Protein AF-L7FJU5-F1 (afdb_monomer_lite)

pLDDT: mean 72.7, std 19.65, range [36.34, 97.0]

Radius of gyration: 32.91 Å; chains: 1; bounding box: 60×75×89 Å

Foldseek 3Di:
DDDDVVVVVVVVVVVVVVVCCVVPNDDDDPDDPDDDDDDDDDDDDDDDDDDDDDDPVVVVVVVVPPPPDPPPDDPDPDPPPDPVVVVVQQWDQDPVRDTDGDPDPDPPPPPPVVVVVVVD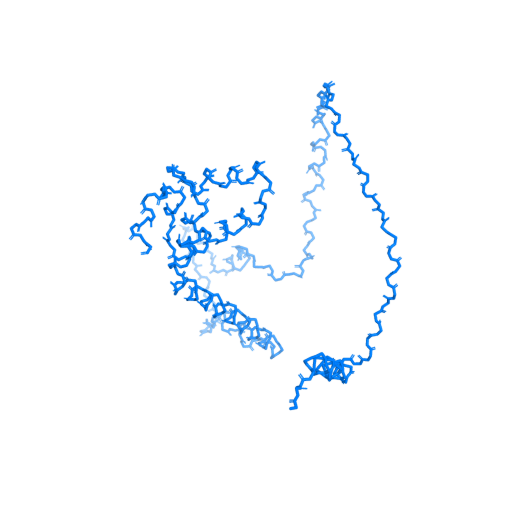DPVVVVVVVVVVVVVVVVVVVVVVVLVVLVVCLLVLLVLLLVQADAQDFLVRSLVVCVVVVVVVSNVSSVVSQVSVVSNPPPCRRVDGSVNSVVVD

InterPro domains:
  IPR039905 CD2 antigen cytoplasmic tail-binding protein 2/Lin1 [PTHR13138] (33-213)

Sequence (216 aa):
MSVNLSELQNEIDQNRKERLDKKFGKFDLPNDNFKHKELEKDDYDLEKGAEPTLDNDKIERERVQNEEEISSEADEEGLDPFNLENERDEGDFDVDGNYTKSQRKSDDERDDWVDKLDRMNPQDSKKILRAKQKELETIKKEEQRCDTISTNKRSFYTLIYNTLLPKETPKTALCRLKKEKKISDLNALMDACCNLVDIGDFTIYQKTKESLSSNL

Structure (mmCIF, N/CA/C/O backbone):
data_AF-L7FJU5-F1
#
_entry.id   AF-L7FJU5-F1
#
loop_
_atom_site.group_PDB
_atom_site.id
_atom_site.type_symbol
_atom_site.label_atom_id
_atom_site.label_alt_id
_atom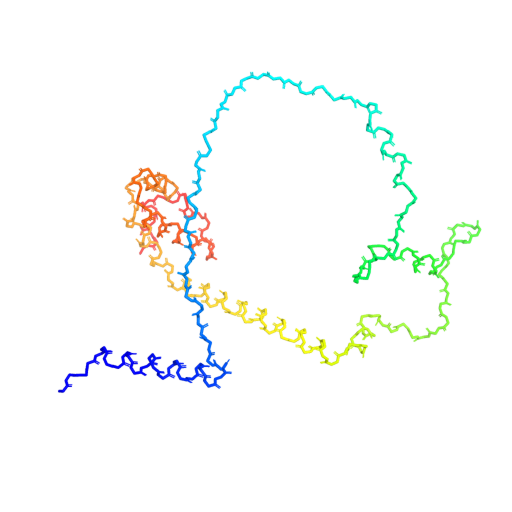_site.label_comp_id
_atom_site.label_asym_id
_atom_site.label_entity_id
_atom_site.label_seq_id
_atom_site.pdbx_PDB_ins_code
_atom_site.Cartn_x
_atom_site.Cartn_y
_atom_site.Cartn_z
_atom_site.occupancy
_atom_site.B_iso_or_equiv
_atom_site.auth_seq_id
_atom_site.auth_comp_id
_atom_site.auth_asym_id
_atom_site.auth_atom_id
_atom_site.pdbx_PDB_model_num
ATOM 1 N N . MET A 1 1 ? 23.751 -26.550 30.109 1.00 48.12 1 MET A N 1
ATOM 2 C CA . MET A 1 1 ? 24.732 -25.547 29.649 1.00 48.12 1 MET A CA 1
ATOM 3 C C . MET A 1 1 ? 23.942 -24.492 28.901 1.00 48.12 1 MET A C 1
ATOM 5 O O . MET A 1 1 ? 23.459 -24.782 27.816 1.00 48.12 1 MET A O 1
ATOM 9 N N . SER A 1 2 ? 23.670 -23.353 29.533 1.00 53.94 2 SER A N 1
ATOM 10 C CA . SER A 1 2 ? 22.867 -22.288 28.924 1.00 53.94 2 SER A CA 1
ATOM 11 C C . SER A 1 2 ? 23.778 -21.442 28.044 1.00 53.94 2 SER A C 1
ATOM 13 O O . SER A 1 2 ? 24.749 -20.885 28.545 1.00 53.94 2 SER A O 1
ATOM 15 N N . VAL A 1 3 ? 23.503 -21.391 26.741 1.00 59.28 3 VAL A N 1
ATOM 16 C CA . VAL A 1 3 ? 24.252 -20.543 25.806 1.00 59.28 3 VAL A CA 1
ATOM 17 C C . VAL A 1 3 ? 23.879 -19.091 26.094 1.00 59.28 3 VAL A C 1
ATOM 19 O O . VAL A 1 3 ? 22.699 -18.739 26.078 1.00 59.28 3 VAL A O 1
ATOM 22 N N . ASN A 1 4 ? 24.869 -18.256 26.401 1.00 76.69 4 ASN A N 1
ATOM 23 C CA . ASN A 1 4 ? 24.661 -16.837 26.643 1.00 76.69 4 ASN A CA 1
ATOM 24 C C . ASN A 1 4 ? 24.406 -16.139 25.296 1.00 76.69 4 ASN A C 1
ATOM 26 O O . ASN A 1 4 ? 25.332 -15.910 24.521 1.00 76.69 4 ASN A O 1
ATOM 30 N N . LEU A 1 5 ? 23.142 -15.813 24.998 1.00 71.31 5 LEU A N 1
ATOM 31 C CA . LEU A 1 5 ? 22.761 -15.154 23.739 1.00 71.31 5 LEU A CA 1
ATOM 32 C C . LEU A 1 5 ? 23.491 -13.818 23.517 1.00 71.31 5 LEU A C 1
ATOM 34 O O . LEU A 1 5 ? 23.683 -13.422 22.370 1.00 71.31 5 LEU A O 1
ATOM 38 N N . SER A 1 6 ? 23.912 -13.134 24.586 1.00 70.38 6 SER A N 1
ATOM 39 C CA . SER A 1 6 ? 24.641 -11.865 24.460 1.00 70.38 6 SER A CA 1
ATOM 40 C C . SER A 1 6 ? 26.066 -12.057 23.928 1.00 70.38 6 SER A C 1
ATOM 42 O O . SER A 1 6 ? 26.531 -11.264 23.114 1.00 70.38 6 SER A O 1
ATOM 44 N N . GLU A 1 7 ? 26.735 -13.145 24.313 1.00 75.00 7 GLU A N 1
ATOM 45 C CA . GLU A 1 7 ? 28.067 -13.500 23.809 1.00 75.00 7 GLU A CA 1
ATOM 46 C C . GLU A 1 7 ? 28.006 -13.924 22.341 1.00 75.00 7 GLU A C 1
ATOM 48 O O . GLU A 1 7 ? 28.827 -13.475 21.544 1.00 75.00 7 GLU A O 1
ATOM 53 N N . LEU A 1 8 ? 26.978 -14.692 21.965 1.00 77.12 8 LEU A N 1
ATOM 54 C CA . LEU A 1 8 ? 26.761 -15.104 20.578 1.00 77.12 8 LEU A CA 1
ATOM 55 C C . LEU A 1 8 ? 26.511 -13.897 19.659 1.00 77.12 8 LEU A C 1
ATOM 57 O O . LEU A 1 8 ? 27.040 -13.832 18.552 1.00 77.12 8 LEU A O 1
ATOM 61 N N . GLN A 1 9 ? 25.724 -12.922 20.123 1.00 72.25 9 GLN A N 1
ATOM 62 C CA . GLN A 1 9 ? 25.440 -11.712 19.353 1.00 72.25 9 GLN A CA 1
ATOM 63 C C . GLN A 1 9 ? 26.701 -10.860 19.163 1.00 72.25 9 GLN A C 1
ATOM 65 O O . GLN A 1 9 ? 26.992 -10.428 18.048 1.00 72.25 9 GLN A O 1
ATOM 70 N N . ASN A 1 10 ? 27.502 -10.703 20.220 1.00 79.00 10 ASN A N 1
ATOM 71 C CA . ASN A 1 10 ? 28.772 -9.983 20.150 1.00 79.00 10 ASN A CA 1
ATOM 72 C C . ASN A 1 10 ? 29.758 -10.642 19.171 1.00 79.00 10 ASN A C 1
ATOM 74 O O . ASN A 1 10 ? 30.445 -9.946 18.425 1.00 79.00 10 ASN A O 1
ATOM 78 N N . GLU A 1 11 ? 29.809 -11.974 19.134 1.00 80.56 11 GLU A N 1
ATOM 79 C CA . GLU A 1 11 ? 30.674 -12.726 18.220 1.00 80.56 11 GLU A CA 1
ATOM 80 C C . GLU A 1 11 ? 30.231 -12.596 16.750 1.00 80.56 11 GLU A C 1
ATOM 82 O O . GLU A 1 11 ? 31.065 -12.471 15.846 1.00 80.56 11 GLU A O 1
ATOM 87 N N . ILE A 1 12 ? 28.917 -12.557 16.499 1.00 80.38 12 ILE A N 1
ATOM 88 C CA . ILE A 1 12 ? 28.345 -12.306 15.167 1.00 80.38 12 ILE A CA 1
ATOM 89 C C . ILE A 1 12 ? 28.690 -10.891 14.690 1.00 80.38 12 ILE A C 1
ATOM 91 O O . ILE A 1 12 ? 29.107 -10.708 13.540 1.00 80.38 12 ILE A O 1
ATOM 95 N N . ASP A 1 13 ? 28.554 -9.895 15.565 1.00 80.00 13 ASP A N 1
ATOM 96 C CA . ASP A 1 13 ? 28.803 -8.494 15.227 1.00 80.00 13 ASP A CA 1
ATOM 97 C C . ASP A 1 13 ? 30.294 -8.219 14.980 1.00 80.00 13 ASP A C 1
ATOM 99 O O . ASP A 1 13 ? 30.647 -7.516 14.026 1.00 80.00 13 ASP A O 1
ATOM 103 N N . GLN A 1 14 ? 31.184 -8.851 15.752 1.00 75.94 14 GLN A N 1
ATOM 104 C CA . GLN A 1 14 ? 32.630 -8.801 15.518 1.00 75.94 14 GLN A CA 1
ATOM 105 C C . GLN A 1 14 ? 33.017 -9.450 14.183 1.00 75.94 14 GLN A C 1
ATOM 107 O O . GLN A 1 14 ? 33.705 -8.824 13.375 1.00 75.94 14 GLN A O 1
ATOM 112 N N . ASN A 1 15 ? 32.500 -10.647 13.886 1.00 79.31 15 ASN A N 1
ATOM 113 C CA . ASN A 1 15 ? 32.743 -11.311 12.601 1.00 79.31 15 ASN A CA 1
ATOM 114 C C . ASN A 1 15 ? 32.230 -10.489 11.414 1.00 79.31 15 ASN A C 1
ATOM 116 O O . ASN A 1 15 ? 32.870 -10.419 10.361 1.00 79.31 15 ASN A O 1
ATOM 120 N N . ARG A 1 16 ? 31.066 -9.847 11.557 1.00 78.56 16 ARG A N 1
ATOM 121 C CA . ARG A 1 16 ? 30.510 -8.972 10.521 1.00 78.56 16 ARG A CA 1
ATOM 122 C C . ARG A 1 16 ? 31.410 -7.761 10.282 1.00 78.56 16 ARG A C 1
ATOM 124 O O . ARG A 1 16 ? 31.666 -7.436 9.122 1.00 78.56 16 ARG A O 1
ATOM 131 N N . LYS A 1 17 ? 31.909 -7.132 11.349 1.00 75.75 17 LYS A N 1
ATOM 132 C CA . LYS A 1 17 ? 32.824 -5.988 11.275 1.00 75.75 17 LYS A CA 1
ATOM 133 C C . LYS A 1 17 ? 34.141 -6.357 10.589 1.00 75.75 17 LYS A C 1
ATOM 135 O O . LYS A 1 17 ? 34.518 -5.700 9.627 1.00 75.75 17 LYS A O 1
ATOM 140 N N . GLU A 1 18 ? 34.769 -7.470 10.965 1.00 76.94 18 GLU A N 1
ATOM 141 C CA . GLU A 1 18 ? 36.008 -7.931 10.320 1.00 76.94 18 GLU A CA 1
ATOM 142 C C . GLU A 1 18 ? 35.836 -8.234 8.825 1.00 76.94 18 GLU A C 1
ATOM 144 O O . GLU A 1 18 ? 36.729 -7.967 8.016 1.00 76.94 18 GLU A O 1
ATOM 149 N N . ARG A 1 19 ? 34.685 -8.796 8.429 1.00 75.75 19 ARG A N 1
ATOM 150 C CA . ARG A 1 19 ? 34.375 -9.054 7.013 1.00 75.75 19 ARG A CA 1
ATOM 151 C C . ARG A 1 19 ? 34.195 -7.762 6.223 1.00 75.75 19 ARG A C 1
ATOM 153 O O . ARG A 1 19 ? 34.571 -7.727 5.052 1.00 75.75 19 ARG A O 1
ATOM 160 N N . LEU A 1 20 ? 33.623 -6.729 6.839 1.00 72.38 20 LEU A N 1
ATOM 161 C CA . LEU A 1 20 ? 33.468 -5.412 6.225 1.00 72.38 20 LEU A CA 1
ATOM 162 C C . LEU A 1 20 ? 34.821 -4.700 6.105 1.00 72.38 20 LEU A C 1
ATOM 164 O O . LEU A 1 20 ? 35.158 -4.260 5.007 1.00 72.38 20 LEU A O 1
ATOM 168 N N . ASP A 1 21 ? 35.638 -4.709 7.159 1.00 78.06 21 ASP A N 1
ATOM 169 C CA . ASP A 1 21 ? 36.972 -4.094 7.170 1.00 78.06 21 ASP A CA 1
ATOM 170 C C . ASP A 1 21 ? 37.914 -4.738 6.135 1.00 78.06 21 ASP A C 1
ATOM 172 O O . ASP A 1 21 ? 38.680 -4.046 5.463 1.00 78.06 21 ASP A O 1
ATOM 176 N N . LYS A 1 22 ? 37.824 -6.063 5.930 1.00 76.38 22 LYS A N 1
ATOM 177 C CA . LYS A 1 22 ? 38.570 -6.778 4.873 1.00 76.38 22 LYS A CA 1
ATOM 178 C C . LYS A 1 22 ? 38.104 -6.430 3.458 1.00 76.38 22 LYS A C 1
ATOM 180 O O . LYS A 1 22 ? 38.896 -6.524 2.525 1.00 76.38 22 LYS A O 1
ATOM 185 N N . LYS A 1 23 ? 36.824 -6.090 3.277 1.00 71.44 23 LYS A N 1
ATOM 186 C CA . LYS A 1 23 ? 36.223 -5.854 1.954 1.00 71.44 23 LYS A CA 1
ATOM 187 C C . LYS A 1 23 ? 36.330 -4.396 1.507 1.00 71.44 23 LYS A C 1
ATOM 189 O O . LYS A 1 23 ? 36.418 -4.150 0.308 1.00 71.44 23 LYS A O 1
ATOM 194 N N . PHE A 1 24 ? 36.316 -3.457 2.449 1.00 69.62 24 PHE A N 1
ATOM 195 C CA . PHE A 1 24 ? 36.225 -2.024 2.161 1.00 69.62 24 PHE A CA 1
ATOM 196 C C . PHE A 1 24 ? 37.381 -1.195 2.742 1.00 69.62 24 PHE A C 1
ATOM 198 O O . PHE A 1 24 ? 37.425 0.011 2.518 1.00 69.62 24 PHE A O 1
ATOM 205 N N . GLY A 1 25 ? 38.336 -1.823 3.437 1.00 70.25 25 GLY A N 1
ATOM 206 C CA . GLY A 1 25 ? 39.334 -1.104 4.228 1.00 70.25 25 GLY A CA 1
ATOM 207 C C . GLY A 1 25 ? 38.724 -0.541 5.515 1.00 70.25 25 GLY A C 1
ATOM 208 O O . GLY A 1 25 ? 37.505 -0.473 5.665 1.00 70.25 25 GLY A O 1
ATOM 209 N N . LYS A 1 26 ? 39.573 -0.163 6.478 1.00 61.25 26 LYS A N 1
ATOM 210 C CA . LYS A 1 26 ? 39.118 0.432 7.743 1.00 61.25 26 LYS A CA 1
ATOM 211 C C . LYS A 1 26 ? 38.497 1.800 7.458 1.00 61.25 26 LYS A C 1
ATOM 213 O O . LYS A 1 26 ? 39.203 2.719 7.055 1.00 61.25 26 LYS A O 1
ATOM 218 N N . PHE A 1 27 ? 37.187 1.913 7.641 1.00 53.66 27 PHE A N 1
ATOM 219 C CA . PHE A 1 27 ? 36.469 3.177 7.541 1.00 53.66 27 PHE A CA 1
ATOM 220 C C . PHE A 1 27 ? 36.334 3.767 8.947 1.00 53.66 27 PHE A C 1
ATOM 222 O O . PHE A 1 27 ? 35.472 3.352 9.723 1.00 53.66 27 PHE A O 1
ATOM 229 N N . ASP A 1 28 ? 37.218 4.700 9.292 1.00 54.66 28 ASP A N 1
ATOM 230 C CA . ASP A 1 28 ? 37.100 5.467 10.530 1.00 54.66 28 ASP A CA 1
ATOM 231 C C . ASP A 1 28 ? 35.960 6.480 10.358 1.00 54.66 28 ASP A C 1
ATOM 233 O O . ASP A 1 28 ? 36.076 7.440 9.596 1.00 54.66 28 ASP A O 1
ATOM 237 N N . LEU A 1 29 ? 34.833 6.250 11.039 1.00 49.47 29 LEU A N 1
ATOM 238 C CA . LEU A 1 29 ? 33.759 7.238 11.144 1.00 49.47 29 LEU A CA 1
ATOM 239 C C . LEU A 1 29 ? 34.317 8.492 11.843 1.00 49.47 29 LEU A C 1
ATOM 241 O O . LEU A 1 29 ? 34.799 8.379 12.976 1.00 49.47 29 LEU A O 1
ATOM 245 N N . PRO A 1 30 ? 34.270 9.680 11.211 1.00 41.41 30 PRO A N 1
ATOM 246 C CA . PRO A 1 30 ? 34.657 10.919 11.866 1.00 41.41 30 PRO A CA 1
ATOM 247 C C . PRO A 1 30 ? 33.754 11.179 13.073 1.00 41.41 30 PRO A C 1
ATOM 249 O O . PRO A 1 30 ? 32.540 11.025 13.000 1.00 41.41 30 PRO A O 1
ATOM 252 N N . ASN A 1 31 ? 34.369 11.560 14.188 1.00 39.34 31 ASN A N 1
ATOM 253 C CA . ASN A 1 31 ? 33.697 11.866 15.444 1.00 39.34 31 ASN A CA 1
ATOM 254 C C . ASN A 1 31 ? 32.684 13.012 15.235 1.00 39.34 31 ASN A C 1
ATOM 256 O O . ASN A 1 31 ? 33.085 14.140 14.935 1.00 39.34 31 ASN A O 1
ATOM 260 N N . ASP A 1 32 ? 31.389 12.718 15.373 1.00 44.12 32 ASP A N 1
ATOM 261 C CA . ASP A 1 32 ? 30.294 13.674 15.197 1.00 44.12 32 ASP A CA 1
ATOM 262 C C . ASP A 1 32 ? 30.339 14.756 16.281 1.00 44.12 32 ASP A C 1
ATOM 264 O O . ASP A 1 32 ? 29.843 14.594 17.394 1.00 44.12 32 ASP A O 1
ATOM 268 N N . ASN A 1 33 ? 30.915 15.901 15.926 1.00 38.62 33 ASN A N 1
ATOM 269 C CA . ASN A 1 33 ? 30.782 17.150 16.667 1.00 38.62 33 ASN A CA 1
ATOM 270 C C . ASN A 1 33 ? 29.915 18.124 15.852 1.00 38.62 33 ASN A C 1
ATOM 272 O O . ASN A 1 33 ? 30.307 19.253 15.552 1.00 38.62 33 ASN A O 1
ATOM 276 N N . PHE A 1 34 ? 28.722 17.675 15.457 1.00 38.31 34 PHE A N 1
ATOM 277 C CA . PHE A 1 34 ? 27.708 18.556 14.890 1.00 38.31 34 PHE A CA 1
ATOM 278 C C . PHE A 1 34 ? 26.998 19.294 16.027 1.00 38.31 34 PHE A C 1
ATOM 280 O O . PHE A 1 34 ? 26.163 18.742 16.739 1.00 38.31 34 PHE A O 1
ATOM 287 N N . LYS A 1 35 ? 27.334 20.576 16.201 1.00 40.72 35 LYS A N 1
ATOM 288 C CA . LYS A 1 35 ? 26.504 21.505 16.974 1.00 40.72 35 LYS A CA 1
ATOM 289 C C . LYS A 1 35 ? 25.118 21.554 16.329 1.00 40.72 35 LYS A C 1
ATOM 291 O O . LYS A 1 35 ? 24.986 22.008 15.194 1.00 40.72 35 LYS A O 1
ATOM 296 N N . HIS A 1 36 ? 24.095 21.124 17.061 1.00 36.34 36 HIS A N 1
ATOM 297 C CA . HIS A 1 36 ? 22.706 21.405 16.715 1.00 36.34 36 HIS A CA 1
ATOM 298 C C . HIS A 1 36 ? 22.506 22.925 16.683 1.00 36.34 36 HIS A C 1
ATOM 300 O O . HIS A 1 36 ? 22.620 23.592 17.710 1.00 36.34 36 HIS A O 1
ATOM 306 N N . LYS A 1 37 ? 22.235 23.481 15.500 1.00 36.78 37 LYS A N 1
ATOM 307 C CA . LYS A 1 37 ? 21.658 24.818 15.371 1.00 36.78 37 LYS A CA 1
ATOM 308 C C . LYS A 1 37 ? 20.147 24.639 15.500 1.00 36.78 37 LYS A C 1
ATOM 310 O O . LYS A 1 37 ? 19.536 24.022 14.631 1.00 36.78 37 LYS A O 1
ATOM 315 N N . GLU A 1 38 ? 19.580 25.080 16.620 1.00 40.34 38 GLU A N 1
ATOM 316 C CA . GLU A 1 38 ? 18.128 25.152 16.796 1.00 40.34 38 GLU A CA 1
ATOM 317 C C . GLU A 1 38 ? 17.547 26.011 15.668 1.00 40.34 38 GLU A C 1
ATOM 319 O O . GLU A 1 38 ? 17.996 27.131 15.428 1.00 40.34 38 GLU A O 1
ATOM 324 N N . LEU A 1 39 ? 16.598 25.444 14.926 1.00 43.44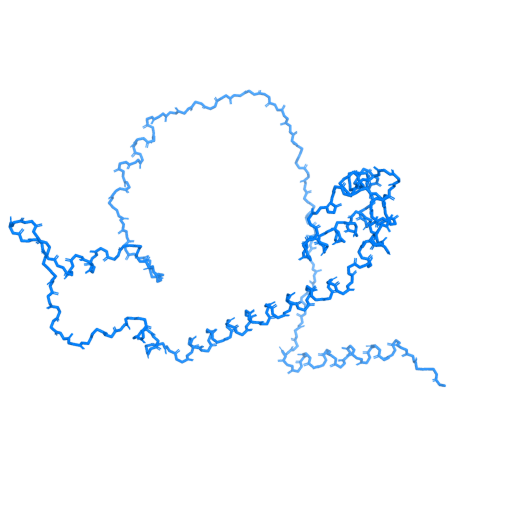 39 LEU A N 1
ATOM 325 C CA . LEU A 1 39 ? 15.788 26.185 13.970 1.00 43.44 39 LEU A CA 1
ATOM 326 C C . LEU A 1 39 ? 14.839 27.074 14.780 1.00 43.44 39 LEU A C 1
ATOM 328 O O . LEU A 1 39 ? 13.950 26.562 15.466 1.00 43.44 39 LEU A O 1
ATOM 332 N N . GLU A 1 40 ? 15.069 28.387 14.727 1.00 42.31 40 GLU A N 1
ATOM 333 C CA . GLU A 1 40 ? 14.133 29.399 15.215 1.00 42.31 40 GLU A CA 1
ATOM 334 C C . GLU A 1 40 ? 12.774 29.210 14.531 1.00 42.31 40 GLU A C 1
ATOM 336 O O . GLU A 1 40 ? 12.676 28.957 13.329 1.00 42.31 40 GLU A O 1
ATOM 341 N N . LYS A 1 41 ? 11.716 29.255 15.343 1.00 40.47 41 LYS A N 1
ATOM 342 C CA . LYS A 1 41 ? 10.338 29.294 14.866 1.00 40.47 41 LYS A CA 1
ATOM 343 C C . LYS A 1 41 ? 10.059 30.717 14.414 1.00 40.47 41 LYS A C 1
ATOM 345 O O . LYS A 1 41 ? 9.934 31.593 15.261 1.00 40.47 41 LYS A O 1
ATOM 350 N N . ASP A 1 42 ? 9.926 30.910 13.112 1.00 38.22 42 ASP A N 1
ATOM 351 C CA . ASP A 1 42 ? 9.395 32.159 12.585 1.00 38.22 42 ASP A CA 1
ATOM 352 C C . ASP A 1 42 ? 7.873 32.167 12.777 1.00 38.22 42 ASP A C 1
ATOM 354 O O . ASP A 1 42 ? 7.133 31.331 12.241 1.00 38.22 42 ASP A O 1
ATOM 358 N N . ASP A 1 43 ? 7.430 33.097 13.617 1.00 38.25 43 ASP A N 1
ATOM 359 C CA . ASP A 1 43 ? 6.039 33.412 13.890 1.00 38.25 43 ASP A CA 1
ATOM 360 C C . ASP A 1 43 ? 5.433 34.116 12.662 1.00 38.25 43 ASP A C 1
ATOM 362 O O . ASP A 1 43 ? 5.913 35.159 12.221 1.00 38.25 43 ASP A O 1
ATOM 366 N N . TYR A 1 44 ? 4.377 33.545 12.077 1.00 36.34 44 TYR A N 1
ATOM 367 C CA . TYR A 1 44 ? 3.655 34.179 10.971 1.00 36.34 44 TYR A CA 1
ATOM 368 C C . TYR A 1 44 ? 2.748 35.285 11.514 1.00 36.34 44 TYR A C 1
ATOM 370 O O . TYR A 1 44 ? 1.682 34.994 12.064 1.00 36.34 44 TYR A O 1
ATOM 378 N N . ASP A 1 45 ? 3.159 36.538 11.327 1.00 43.34 45 ASP A N 1
ATOM 379 C CA . ASP A 1 45 ? 2.339 37.715 11.609 1.00 43.34 45 ASP A CA 1
ATOM 380 C C . ASP A 1 45 ? 1.484 38.073 10.380 1.00 43.34 45 ASP A C 1
ATOM 382 O O . ASP A 1 45 ? 1.978 38.228 9.261 1.00 43.34 45 ASP A O 1
ATOM 386 N N . LEU A 1 46 ? 0.166 38.133 10.574 1.00 48.53 46 LEU A N 1
ATOM 387 C CA . LEU A 1 46 ? -0.827 38.319 9.516 1.00 48.53 46 LEU A CA 1
ATOM 388 C C . LEU A 1 46 ? -1.253 39.796 9.461 1.00 48.53 46 LEU A C 1
ATOM 390 O O . LEU A 1 46 ? -2.321 40.148 9.963 1.00 48.53 46 LEU A O 1
ATOM 394 N N . GLU A 1 47 ? -0.448 40.664 8.841 1.00 43.88 47 GLU A N 1
ATOM 395 C CA . GLU A 1 47 ? -0.818 42.071 8.627 1.00 43.88 47 GLU A CA 1
ATOM 396 C C . GLU A 1 47 ? -1.367 42.358 7.218 1.00 43.88 47 GLU A C 1
ATOM 398 O O . GLU A 1 47 ? -0.886 41.883 6.189 1.00 43.88 47 GLU A O 1
ATOM 403 N N . LYS A 1 48 ? -2.445 43.149 7.199 1.00 45.44 48 LYS A N 1
ATOM 404 C CA . LYS A 1 48 ? -3.208 43.580 6.025 1.00 45.44 48 LYS A CA 1
ATOM 405 C C . LYS A 1 48 ? -2.500 44.707 5.259 1.00 45.44 48 LYS A C 1
ATOM 407 O O . LYS A 1 48 ? -2.246 45.755 5.835 1.00 45.44 48 LYS A O 1
ATOM 412 N N . GLY A 1 49 ? -2.459 44.567 3.931 1.00 41.12 49 GLY A N 1
ATOM 413 C CA . GLY A 1 49 ? -2.693 45.667 2.985 1.00 41.12 49 GLY A CA 1
ATOM 414 C C . GLY A 1 49 ? -1.466 46.321 2.344 1.00 41.12 49 GLY A C 1
ATOM 415 O O . GLY A 1 49 ? -0.929 47.271 2.895 1.00 41.12 49 GLY A O 1
ATOM 416 N N . ALA A 1 50 ? -1.130 45.896 1.121 1.00 37.34 50 ALA A N 1
ATOM 417 C CA . ALA A 1 50 ? -0.640 46.748 0.027 1.00 37.34 50 ALA A CA 1
ATOM 418 C C . ALA A 1 50 ? -0.597 45.920 -1.274 1.00 37.34 50 ALA A C 1
ATOM 420 O O . ALA A 1 50 ? 0.078 44.895 -1.334 1.00 37.34 50 ALA A O 1
ATOM 421 N N . GLU A 1 51 ? -1.337 46.334 -2.304 1.00 46.94 51 GLU A N 1
ATOM 422 C CA . GLU A 1 51 ? -1.260 45.735 -3.644 1.00 46.94 51 GLU A CA 1
ATOM 423 C C . GLU A 1 51 ? 0.012 46.225 -4.364 1.00 46.94 51 GLU A C 1
ATOM 425 O O . GLU A 1 51 ? 0.259 47.434 -4.381 1.00 46.94 51 GLU A O 1
ATOM 430 N N . PRO A 1 52 ? 0.828 45.342 -4.972 1.00 44.69 52 PRO A N 1
ATOM 431 C CA . PRO A 1 52 ? 1.952 45.767 -5.796 1.00 44.69 52 PRO A CA 1
ATOM 432 C C . PRO A 1 52 ? 1.450 46.185 -7.185 1.00 44.69 52 PRO A C 1
ATOM 434 O O . PRO A 1 52 ? 0.915 45.375 -7.942 1.00 44.69 52 PRO A O 1
ATOM 437 N N . THR A 1 53 ? 1.634 47.456 -7.536 1.00 46.06 53 THR A N 1
ATOM 438 C CA . THR A 1 53 ? 1.394 47.971 -8.889 1.00 46.06 53 THR A CA 1
ATOM 439 C C . THR A 1 53 ? 2.451 47.418 -9.848 1.00 46.06 53 THR A C 1
ATOM 441 O O . THR A 1 53 ? 3.647 47.595 -9.619 1.00 46.06 53 THR A O 1
ATOM 444 N N . LEU A 1 54 ? 2.015 46.739 -10.912 1.00 45.38 54 LEU A N 1
ATOM 445 C CA . LEU A 1 54 ? 2.877 46.198 -11.966 1.00 45.38 54 LEU A CA 1
ATOM 446 C C . LEU A 1 54 ? 3.034 47.226 -13.099 1.00 45.38 54 LEU A C 1
ATOM 448 O O . LEU A 1 54 ? 2.073 47.520 -13.809 1.00 45.38 54 LEU A O 1
ATOM 452 N N . ASP A 1 55 ? 4.247 47.752 -13.276 1.00 48.94 55 ASP A N 1
ATOM 453 C CA . ASP A 1 55 ? 4.617 48.597 -14.417 1.00 48.94 55 ASP A CA 1
ATOM 454 C C . ASP A 1 55 ? 4.795 47.730 -15.678 1.00 48.94 55 ASP A C 1
ATOM 456 O O . ASP A 1 55 ? 5.816 47.060 -15.861 1.00 48.94 55 ASP A O 1
ATOM 460 N N . ASN A 1 56 ? 3.794 47.742 -16.564 1.00 51.47 56 ASN A N 1
ATOM 461 C CA . ASN A 1 56 ? 3.772 46.946 -17.801 1.00 51.47 56 ASN A CA 1
ATOM 462 C C . ASN A 1 56 ? 4.884 47.322 -18.806 1.00 51.47 56 ASN A C 1
ATOM 464 O O . ASN A 1 56 ? 5.320 46.474 -19.583 1.00 51.47 56 ASN A O 1
ATOM 468 N N . ASP A 1 57 ? 5.421 48.543 -18.740 1.00 52.78 57 ASP A N 1
ATOM 469 C CA . ASP A 1 57 ? 6.412 49.061 -19.700 1.00 52.78 57 ASP A CA 1
ATOM 470 C C . ASP A 1 57 ? 7.803 48.410 -19.579 1.00 52.78 57 ASP A C 1
ATOM 472 O O . ASP A 1 57 ? 8.650 48.549 -20.471 1.00 52.78 57 ASP A O 1
ATOM 476 N N . LYS A 1 58 ? 8.070 47.702 -18.473 1.00 48.69 58 LYS A N 1
ATOM 477 C CA . LYS A 1 58 ? 9.341 46.995 -18.253 1.00 48.69 58 LYS A CA 1
ATOM 478 C C . LYS A 1 58 ? 9.349 45.594 -18.878 1.00 48.69 58 LYS A C 1
ATOM 480 O O . LYS A 1 58 ? 10.408 45.121 -19.274 1.00 48.69 58 LYS A O 1
ATOM 485 N N . ILE A 1 59 ? 8.180 44.967 -19.019 1.00 52.31 59 ILE A N 1
ATOM 486 C CA . ILE A 1 59 ? 8.034 43.585 -19.505 1.00 52.31 59 ILE A CA 1
ATOM 487 C C . ILE A 1 59 ? 8.229 43.507 -21.030 1.00 52.31 59 ILE A C 1
ATOM 489 O O . ILE A 1 59 ? 8.794 42.539 -21.536 1.00 52.31 59 ILE A O 1
ATOM 493 N N . GLU A 1 60 ? 7.825 44.538 -21.778 1.00 49.75 60 GLU A N 1
ATOM 494 C CA . GLU A 1 60 ? 7.971 44.553 -23.243 1.00 49.75 60 GLU A CA 1
ATOM 495 C C . GLU A 1 60 ? 9.417 44.763 -23.710 1.00 49.75 60 GLU A C 1
ATOM 497 O O . GLU A 1 60 ? 9.816 44.197 -24.726 1.00 49.75 60 GLU A O 1
ATOM 502 N N . ARG A 1 61 ? 10.245 45.505 -22.961 1.00 47.03 61 ARG A N 1
ATOM 503 C CA . ARG A 1 61 ? 11.652 45.735 -23.348 1.00 47.03 61 ARG A CA 1
ATOM 504 C C . ARG A 1 61 ? 12.544 44.510 -23.150 1.00 47.03 61 ARG A C 1
ATOM 506 O O . ARG A 1 61 ? 13.543 44.385 -23.847 1.00 47.03 61 ARG A O 1
ATOM 513 N N . GLU A 1 62 ? 12.179 43.613 -22.239 1.00 45.66 62 GLU A N 1
ATOM 514 C CA . GLU A 1 62 ? 12.930 42.381 -21.960 1.00 45.66 62 GLU A CA 1
ATOM 515 C C . GLU A 1 62 ? 12.566 41.237 -22.929 1.00 45.66 62 GLU A C 1
ATOM 517 O O . GLU A 1 62 ? 13.371 40.335 -23.154 1.00 45.66 62 GLU A O 1
ATOM 522 N N . ARG A 1 63 ? 11.391 41.296 -23.578 1.00 41.88 63 ARG A N 1
ATOM 523 C CA . ARG A 1 63 ? 10.973 40.312 -24.597 1.00 41.88 63 ARG A CA 1
ATOM 524 C C . ARG A 1 63 ? 11.664 40.475 -25.952 1.00 41.88 63 ARG A C 1
ATOM 526 O O . ARG A 1 63 ? 11.851 39.481 -26.636 1.00 41.88 63 ARG A O 1
ATOM 533 N N . VAL A 1 64 ? 12.059 41.689 -26.338 1.00 43.75 64 VAL A N 1
ATOM 534 C CA . VAL A 1 64 ? 12.604 41.968 -27.686 1.00 43.75 64 VAL A CA 1
ATOM 535 C C . VAL A 1 64 ? 14.093 41.597 -27.824 1.00 43.75 64 VAL A C 1
ATOM 537 O O . VAL A 1 64 ? 14.618 41.571 -28.929 1.00 43.75 64 VAL A O 1
ATOM 540 N N . GLN A 1 65 ? 14.790 41.274 -26.730 1.00 37.81 65 GLN A N 1
ATOM 541 C CA . GLN A 1 65 ? 16.230 40.958 -26.756 1.00 37.81 65 GLN A CA 1
ATOM 542 C C . GLN A 1 65 ? 16.560 39.456 -26.673 1.00 37.81 65 GLN A C 1
ATOM 544 O O . GLN A 1 65 ? 17.732 39.109 -26.641 1.00 37.81 65 GLN A O 1
ATOM 549 N N . ASN A 1 66 ? 15.559 38.568 -26.651 1.00 40.28 66 ASN A N 1
ATOM 550 C CA . ASN A 1 66 ? 15.738 37.120 -26.448 1.00 40.28 66 ASN A CA 1
ATOM 551 C C . ASN A 1 66 ? 15.365 36.261 -27.678 1.00 40.28 66 ASN A C 1
ATOM 553 O O . ASN A 1 66 ? 15.053 35.085 -27.523 1.00 40.28 66 ASN A O 1
ATOM 557 N N . GLU A 1 67 ? 15.361 36.822 -28.894 1.00 45.31 67 GLU A N 1
ATOM 558 C CA . GLU A 1 67 ? 15.040 36.062 -30.123 1.00 45.31 67 GLU A CA 1
ATOM 559 C C . GLU A 1 67 ? 16.256 35.720 -31.008 1.00 45.31 67 GLU A C 1
ATOM 561 O O . GLU A 1 67 ? 16.097 35.030 -32.009 1.00 45.31 67 GLU A O 1
ATOM 566 N N . GLU A 1 68 ? 17.483 36.093 -30.631 1.00 48.81 68 GLU A N 1
ATOM 567 C CA . GLU A 1 68 ? 18.692 35.754 -31.403 1.00 48.81 68 GLU A CA 1
ATOM 568 C C . GLU A 1 68 ? 19.820 35.222 -30.510 1.00 48.81 68 GLU A C 1
ATOM 570 O O . GLU A 1 68 ? 20.842 35.871 -30.346 1.00 48.81 68 GLU A O 1
ATOM 575 N N . GLU A 1 69 ? 19.635 34.042 -29.914 1.00 45.28 69 GLU A N 1
ATOM 576 C CA . GLU A 1 69 ? 20.732 33.112 -29.581 1.00 45.28 69 GLU A CA 1
ATOM 577 C C . GLU A 1 69 ? 20.140 31.796 -29.053 1.00 45.28 69 GLU A C 1
ATOM 579 O O . GLU A 1 69 ? 20.161 31.487 -27.862 1.00 45.28 69 GLU A O 1
ATOM 584 N N . ILE A 1 70 ? 19.591 30.976 -29.954 1.00 44.06 70 ILE A N 1
ATOM 585 C CA . ILE A 1 70 ? 19.464 29.542 -29.667 1.00 44.06 70 ILE A CA 1
ATOM 586 C C . ILE A 1 70 ? 20.860 28.965 -29.889 1.00 44.06 70 ILE A C 1
ATOM 588 O O . ILE A 1 70 ? 21.213 28.529 -30.983 1.00 44.06 70 ILE A O 1
ATOM 592 N N . SER A 1 71 ? 21.684 29.067 -28.846 1.00 40.47 71 SER A N 1
ATOM 593 C CA . SER A 1 71 ? 22.963 28.375 -28.763 1.00 40.47 71 SER A CA 1
ATOM 594 C C . SER A 1 71 ? 22.693 26.874 -28.815 1.00 40.47 71 SER A C 1
ATOM 596 O O . SER A 1 71 ? 22.133 26.287 -27.886 1.00 40.47 71 SER A O 1
ATOM 598 N N . SER A 1 72 ? 23.037 26.262 -29.944 1.00 46.94 72 SER A N 1
ATOM 599 C CA . SER A 1 72 ? 22.969 24.826 -30.185 1.00 46.94 72 SER A CA 1
ATOM 600 C C . SER A 1 72 ? 24.128 24.121 -29.480 1.00 46.94 72 SER A C 1
ATOM 602 O O . SER A 1 72 ? 25.017 23.586 -30.131 1.00 46.94 72 SER A O 1
ATOM 604 N N . GLU A 1 73 ? 24.142 24.150 -28.152 1.00 49.16 73 GLU A N 1
ATOM 605 C CA . GLU A 1 73 ? 25.115 23.433 -27.325 1.00 49.16 73 GLU A CA 1
ATOM 606 C C . GLU A 1 73 ? 24.384 22.794 -26.141 1.00 49.16 73 GLU A C 1
ATOM 608 O O . GLU A 1 73 ? 24.474 23.214 -24.989 1.00 49.16 73 GLU A O 1
ATOM 613 N N . ALA A 1 74 ? 23.622 21.749 -26.457 1.00 41.66 74 ALA A N 1
ATOM 614 C CA . ALA A 1 74 ? 23.164 20.769 -25.487 1.00 41.66 74 ALA A CA 1
ATOM 615 C C . ALA A 1 74 ? 23.420 19.372 -26.064 1.00 41.66 74 ALA A C 1
ATOM 617 O O . ALA A 1 74 ? 22.572 18.786 -26.731 1.00 41.66 74 ALA A O 1
ATOM 618 N N . ASP A 1 75 ? 24.625 18.864 -25.797 1.00 48.25 75 ASP A N 1
ATOM 619 C CA . ASP A 1 75 ? 24.947 17.437 -25.822 1.00 48.25 75 ASP A CA 1
ATOM 620 C C . ASP A 1 75 ? 24.181 16.735 -24.688 1.00 48.25 75 ASP A C 1
ATOM 622 O O . ASP A 1 75 ? 24.705 16.406 -23.625 1.00 48.25 75 ASP A O 1
ATOM 626 N N . GLU A 1 76 ? 22.899 16.520 -24.915 1.00 49.28 76 GLU A N 1
ATOM 627 C CA . GLU A 1 76 ? 22.087 15.504 -24.264 1.00 49.28 76 GLU A CA 1
ATOM 628 C C . GLU A 1 76 ? 21.293 14.898 -25.419 1.00 49.28 76 GLU A C 1
ATOM 630 O O . GLU A 1 76 ? 20.857 15.658 -26.276 1.00 49.28 76 GLU A O 1
ATOM 635 N N . GLU A 1 77 ? 21.194 13.568 -25.530 1.00 56.66 77 GLU A N 1
ATOM 636 C CA . GLU A 1 77 ? 20.536 12.865 -26.648 1.00 56.66 77 GLU A CA 1
ATOM 637 C C . GLU A 1 77 ? 19.057 13.288 -26.767 1.00 56.66 77 GLU A C 1
ATOM 639 O O . GLU A 1 77 ? 18.136 12.603 -26.321 1.00 56.66 77 GLU A O 1
ATOM 644 N N . GLY A 1 78 ? 18.839 14.469 -27.335 1.00 51.16 78 GLY A N 1
ATOM 645 C CA . GLY A 1 78 ? 17.567 15.107 -27.554 1.00 51.16 78 GLY A CA 1
ATOM 646 C C . GLY A 1 78 ? 16.928 14.390 -28.715 1.00 51.16 78 GLY A C 1
ATOM 647 O O . GLY A 1 78 ? 17.339 14.532 -29.863 1.00 51.16 78 GLY A O 1
ATOM 648 N N . LEU A 1 79 ? 15.938 13.564 -28.408 1.00 57.28 79 LEU A N 1
ATOM 649 C CA . LEU A 1 79 ? 14.999 13.128 -29.422 1.00 57.28 79 LEU A CA 1
ATOM 650 C C . LEU A 1 79 ? 14.255 14.382 -29.874 1.00 57.28 79 LEU A C 1
ATOM 652 O O . LEU A 1 79 ? 13.395 14.874 -29.145 1.00 57.28 79 LEU A O 1
ATOM 656 N N . ASP A 1 80 ? 14.631 14.913 -31.034 1.00 63.97 80 ASP A N 1
ATOM 657 C CA . ASP A 1 80 ? 13.895 15.993 -31.677 1.00 63.97 80 ASP A CA 1
ATOM 658 C C . ASP A 1 80 ? 12.449 15.503 -31.904 1.00 63.97 80 ASP A C 1
ATOM 660 O O . ASP A 1 80 ? 12.257 14.470 -32.560 1.00 63.97 80 ASP A O 1
ATOM 664 N N . PRO A 1 81 ? 11.424 16.129 -31.290 1.00 60.78 81 PRO A N 1
ATOM 665 C CA . PRO A 1 81 ? 10.054 15.611 -31.315 1.00 60.78 81 PRO A CA 1
ATOM 666 C C . PRO A 1 81 ? 9.450 15.543 -32.722 1.00 60.78 81 PRO A C 1
ATOM 668 O O . PRO A 1 81 ? 8.488 14.808 -32.943 1.00 60.78 81 PRO A O 1
ATOM 671 N N . PHE A 1 82 ? 10.018 16.292 -33.659 1.00 63.25 82 PHE A N 1
ATOM 672 C CA . PHE A 1 82 ? 9.768 16.214 -35.086 1.00 63.25 82 PHE A CA 1
ATOM 673 C C . PHE A 1 82 ? 11.147 16.279 -35.733 1.00 63.25 82 PHE A C 1
ATOM 675 O O . PHE A 1 82 ? 11.848 17.265 -35.578 1.00 63.25 82 PHE A O 1
ATOM 682 N N . ASN A 1 83 ? 11.607 15.248 -36.424 1.00 64.56 83 ASN A N 1
ATOM 683 C CA . ASN A 1 83 ? 12.914 15.332 -37.072 1.00 64.56 83 ASN A CA 1
ATOM 684 C C . ASN A 1 83 ? 12.750 16.089 -38.402 1.00 64.56 83 ASN A C 1
ATOM 686 O O . ASN A 1 83 ? 12.918 15.510 -39.473 1.00 64.56 83 ASN A O 1
ATOM 690 N N . LEU A 1 84 ? 12.324 17.361 -38.336 1.00 65.44 84 LEU A N 1
ATOM 691 C CA . LEU A 1 84 ? 11.889 18.152 -39.499 1.00 65.44 84 LEU A CA 1
ATOM 692 C C . LEU A 1 84 ? 13.001 18.292 -40.535 1.00 65.44 84 LEU A C 1
ATOM 694 O O . LEU A 1 84 ? 12.713 18.379 -41.726 1.00 65.44 84 LEU A O 1
ATOM 698 N N . GLU A 1 85 ? 14.260 18.321 -40.098 1.00 65.50 85 GLU A N 1
ATOM 699 C CA . GLU A 1 85 ? 15.403 18.384 -41.004 1.00 65.50 85 GLU A CA 1
ATOM 700 C C . GLU A 1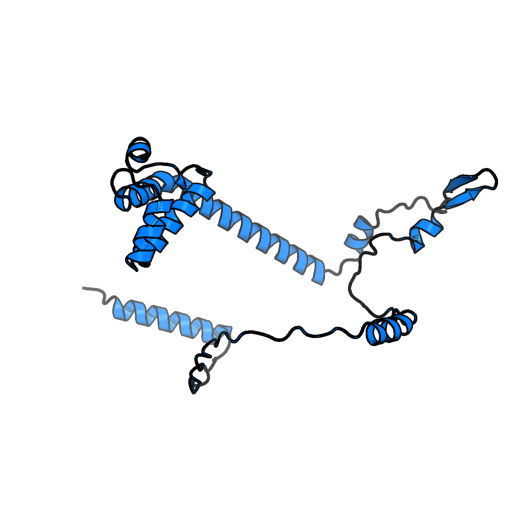 85 ? 15.518 17.111 -41.850 1.00 65.50 85 GLU A C 1
ATOM 702 O O . GLU A 1 85 ? 15.634 17.222 -43.068 1.00 65.50 85 GLU A O 1
ATOM 707 N N . ASN A 1 86 ? 15.379 15.924 -41.246 1.00 63.00 86 ASN A N 1
ATOM 708 C CA . ASN A 1 86 ? 15.384 14.660 -41.989 1.00 63.00 86 ASN A CA 1
ATOM 709 C C . ASN A 1 86 ? 14.096 14.440 -42.794 1.00 63.00 86 ASN A C 1
ATOM 711 O O . ASN A 1 86 ? 14.162 13.925 -43.907 1.00 63.00 86 ASN A O 1
ATOM 715 N N . GLU A 1 87 ? 12.931 14.821 -42.261 1.00 60.44 87 GLU A N 1
ATOM 716 C CA . GLU A 1 87 ? 11.636 14.676 -42.946 1.00 60.44 87 GLU A CA 1
ATOM 717 C C . GLU A 1 87 ? 11.538 15.580 -44.186 1.00 60.44 87 GLU A C 1
ATOM 719 O O . GLU A 1 87 ? 10.938 15.195 -45.192 1.00 60.44 87 GLU A O 1
ATOM 724 N N . ARG A 1 88 ? 12.180 16.758 -44.161 1.00 64.50 88 ARG A N 1
ATOM 725 C CA . ARG A 1 88 ? 12.286 17.655 -45.323 1.00 64.50 88 ARG A CA 1
ATOM 726 C C . ARG A 1 88 ? 13.066 17.023 -46.479 1.00 64.50 88 ARG A C 1
ATOM 728 O O . ARG A 1 88 ? 12.776 17.320 -47.633 1.00 64.50 88 ARG A O 1
ATOM 735 N N . ASP A 1 89 ? 14.004 16.130 -46.182 1.00 62.34 89 ASP A N 1
ATOM 736 C CA . ASP A 1 89 ? 14.806 15.435 -47.191 1.00 62.34 89 ASP A CA 1
ATOM 737 C C . ASP A 1 89 ? 14.089 14.198 -47.781 1.00 62.34 89 ASP A C 1
ATOM 739 O O . ASP A 1 89 ? 14.576 13.582 -48.736 1.00 62.34 89 ASP A O 1
ATOM 743 N N . GLU A 1 90 ? 12.924 13.807 -47.245 1.00 62.81 90 GLU A N 1
ATOM 744 C CA . GLU A 1 90 ? 12.217 12.587 -47.657 1.00 62.81 90 GLU A CA 1
ATOM 745 C C . GLU A 1 90 ? 11.334 12.752 -48.900 1.00 62.81 90 GLU A C 1
ATOM 747 O O . GLU A 1 90 ? 11.018 11.747 -49.544 1.00 62.81 90 GLU A O 1
ATOM 752 N N . GLY A 1 91 ? 10.994 13.973 -49.320 1.00 70.19 91 GLY A N 1
ATOM 753 C CA . GLY A 1 91 ? 10.278 14.190 -50.580 1.00 70.19 91 GLY A CA 1
ATOM 754 C C . GLY A 1 91 ? 9.899 15.639 -50.872 1.00 70.19 91 GLY A C 1
ATOM 755 O O . GLY A 1 91 ? 9.798 16.456 -49.965 1.00 70.19 91 GLY A O 1
ATOM 756 N N . ASP A 1 92 ? 9.651 15.922 -52.150 1.00 74.88 92 ASP A N 1
ATOM 757 C CA . ASP A 1 92 ? 9.278 17.243 -52.666 1.00 74.88 92 ASP A CA 1
ATOM 758 C C . ASP A 1 92 ? 7.852 17.234 -53.231 1.00 74.88 92 ASP A C 1
ATOM 760 O O . ASP A 1 92 ? 7.365 16.219 -53.739 1.00 74.88 92 ASP A O 1
ATOM 764 N N . PHE A 1 93 ? 7.181 18.385 -53.177 1.00 76.00 93 PHE A N 1
ATOM 765 C CA . PHE A 1 93 ? 5.905 18.583 -53.864 1.00 76.00 93 PHE A CA 1
ATOM 766 C C . PHE A 1 93 ? 6.154 18.981 -55.318 1.00 76.00 93 PHE A C 1
ATOM 768 O O . PHE A 1 93 ? 6.915 19.910 -55.596 1.00 76.00 93 PHE A O 1
ATOM 775 N N . ASP A 1 94 ? 5.506 18.284 -56.249 1.00 76.50 94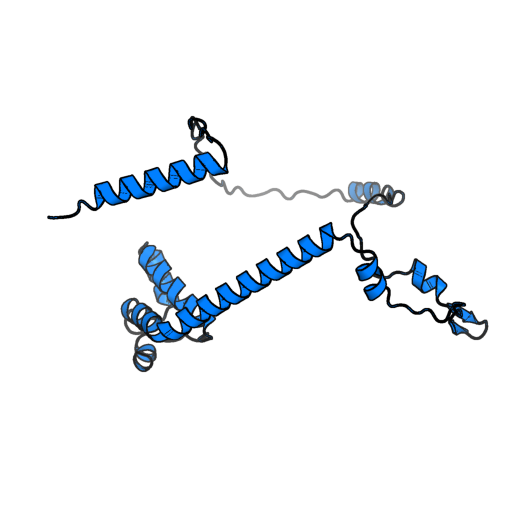 ASP A N 1
ATOM 776 C CA . ASP A 1 94 ? 5.529 18.676 -57.652 1.00 76.50 94 ASP A CA 1
ATOM 777 C C . ASP A 1 94 ? 4.698 19.950 -57.893 1.00 76.50 94 ASP A C 1
ATOM 779 O O . ASP A 1 94 ? 3.992 20.460 -57.018 1.00 76.50 94 ASP A O 1
ATOM 783 N N . VAL A 1 95 ? 4.800 20.498 -59.104 1.00 79.81 95 VAL A N 1
ATOM 784 C CA . VAL A 1 95 ? 4.107 21.738 -59.499 1.00 79.81 95 VAL A CA 1
ATOM 785 C C . VAL A 1 95 ? 2.577 21.590 -59.439 1.00 79.81 95 VAL A C 1
ATOM 787 O O . VAL A 1 95 ? 1.873 22.589 -59.293 1.00 79.81 95 VAL A O 1
ATOM 790 N N . ASP A 1 96 ? 2.071 20.357 -59.494 1.00 83.38 96 ASP A N 1
ATOM 791 C CA . ASP A 1 96 ? 0.649 20.028 -59.394 1.00 83.38 96 ASP A CA 1
ATOM 792 C C . ASP A 1 96 ? 0.199 19.793 -57.936 1.00 83.38 96 ASP A C 1
ATOM 794 O O . ASP A 1 96 ? -0.981 19.540 -57.679 1.00 83.38 96 ASP A O 1
ATOM 798 N N . GLY A 1 97 ? 1.112 19.926 -56.966 1.00 75.69 97 GLY A N 1
ATOM 799 C CA . GLY A 1 97 ? 0.847 19.794 -55.536 1.00 75.69 97 GLY A CA 1
ATOM 800 C C . GLY A 1 97 ? 0.823 18.353 -55.023 1.00 75.69 97 GLY A C 1
ATOM 801 O O . GLY A 1 97 ? 0.358 18.120 -53.906 1.00 75.69 97 GLY A O 1
ATOM 802 N N . ASN A 1 98 ? 1.315 17.380 -55.795 1.00 79.69 98 ASN A N 1
ATOM 803 C CA . ASN A 1 98 ? 1.445 15.996 -55.351 1.00 79.69 98 ASN A CA 1
ATOM 804 C C . ASN A 1 98 ? 2.793 15.766 -54.665 1.00 79.69 98 ASN A C 1
ATOM 806 O O . ASN A 1 98 ? 3.849 16.171 -55.152 1.00 79.69 98 ASN A O 1
ATOM 810 N N . TYR A 1 99 ? 2.755 15.071 -53.530 1.00 78.25 99 TYR A N 1
ATOM 811 C CA . TYR A 1 99 ? 3.959 14.690 -52.800 1.00 78.25 99 TYR A CA 1
ATOM 812 C C . TYR A 1 99 ? 4.709 13.564 -53.524 1.00 78.25 99 TYR A C 1
ATOM 814 O O . TYR A 1 99 ? 4.139 12.503 -53.797 1.00 78.25 99 TYR A O 1
ATOM 822 N N . THR A 1 100 ? 6.002 13.773 -53.773 1.00 72.50 100 THR A N 1
ATOM 823 C CA . THR A 1 100 ? 6.891 12.799 -54.410 1.00 72.50 100 THR A CA 1
ATOM 824 C C . THR A 1 100 ? 8.021 12.431 -53.454 1.00 72.50 100 THR A C 1
ATOM 826 O O . THR A 1 100 ? 8.892 13.249 -53.168 1.00 72.50 100 THR A O 1
ATOM 829 N N . LYS A 1 101 ? 8.035 11.183 -52.966 1.00 74.50 101 LYS A N 1
ATOM 830 C CA . LYS A 1 101 ? 9.104 10.685 -52.085 1.00 74.50 101 LYS A CA 1
ATOM 831 C C . LYS A 1 101 ? 10.430 10.618 -52.852 1.00 74.50 101 LYS A C 1
ATOM 833 O O . LYS A 1 101 ? 10.502 9.980 -53.908 1.00 74.50 101 LYS A O 1
ATOM 838 N N . SER A 1 102 ? 11.486 11.215 -52.308 1.00 68.06 102 SER A N 1
ATOM 839 C CA . SER A 1 102 ? 12.845 11.093 -52.839 1.00 68.06 102 SER A CA 1
ATOM 840 C C . SER A 1 102 ? 13.299 9.640 -52.700 1.00 68.06 102 SER A C 1
ATOM 842 O O . SER A 1 102 ? 13.448 9.119 -51.594 1.00 68.06 102 SER A O 1
ATOM 844 N N . GLN A 1 103 ? 13.489 8.941 -53.824 1.00 62.22 103 GLN A N 1
ATOM 845 C CA . GLN A 1 103 ? 13.991 7.567 -53.807 1.00 62.22 103 GLN A CA 1
ATOM 846 C C . GLN A 1 103 ? 15.425 7.558 -53.264 1.00 62.22 103 GLN A C 1
ATOM 848 O O . GLN A 1 103 ? 16.372 7.892 -53.982 1.00 62.22 103 GLN A O 1
ATOM 853 N N . ARG A 1 104 ? 15.603 7.157 -51.999 1.00 59.88 104 ARG A N 1
ATOM 854 C CA . ARG A 1 104 ? 16.930 6.845 -51.460 1.00 59.88 104 ARG A CA 1
ATOM 855 C C . ARG A 1 104 ? 17.516 5.705 -52.304 1.00 59.88 104 ARG A C 1
ATOM 857 O O . ARG A 1 104 ? 16.932 4.631 -52.417 1.00 59.88 104 ARG A O 1
ATOM 864 N N . LYS A 1 105 ? 18.656 5.950 -52.958 1.00 53.41 105 LYS A N 1
ATOM 865 C CA . LYS A 1 105 ? 19.398 4.930 -53.713 1.00 53.41 105 LYS A CA 1
ATOM 866 C C . LYS A 1 105 ? 20.143 4.001 -52.752 1.00 53.41 105 LYS A C 1
ATOM 868 O O . LYS A 1 105 ? 21.351 4.134 -52.621 1.00 53.41 105 LYS A O 1
ATOM 873 N N . SER A 1 106 ? 19.440 3.068 -52.123 1.00 53.03 106 SER A N 1
ATOM 874 C CA . SER A 1 106 ? 19.979 1.774 -51.675 1.00 53.03 106 SER A CA 1
ATOM 875 C C . SER A 1 106 ? 18.894 1.007 -50.932 1.00 53.03 106 SER A C 1
ATOM 877 O O . SER A 1 106 ? 18.250 1.553 -50.044 1.00 53.03 106 SER A O 1
ATOM 879 N N . ASP A 1 107 ? 18.757 -0.267 -51.279 1.00 53.03 107 ASP A N 1
ATOM 880 C CA . ASP A 1 107 ? 17.878 -1.301 -50.710 1.00 53.03 107 ASP A CA 1
ATOM 881 C C . ASP A 1 107 ? 18.258 -1.699 -49.261 1.00 53.03 107 ASP A C 1
ATOM 883 O O . ASP A 1 107 ? 18.053 -2.827 -48.831 1.00 53.03 107 ASP A O 1
ATOM 887 N N . ASP A 1 108 ? 18.857 -0.772 -48.511 1.00 57.72 108 ASP A N 1
ATOM 888 C CA . ASP A 1 108 ? 19.296 -0.947 -47.128 1.00 57.72 108 ASP A CA 1
ATOM 889 C C . ASP A 1 108 ? 18.471 -0.020 -46.222 1.00 57.72 108 ASP A C 1
ATOM 891 O O . ASP A 1 108 ? 19.005 0.826 -45.505 1.00 57.72 108 ASP A O 1
ATOM 895 N N . GLU A 1 109 ? 17.143 -0.171 -46.240 1.00 59.91 109 GLU A N 1
ATOM 896 C CA . GLU A 1 109 ? 16.279 0.293 -45.143 1.00 59.91 109 GLU A CA 1
ATOM 897 C C . GLU A 1 109 ? 16.537 -0.605 -43.918 1.00 59.91 109 GLU A C 1
ATOM 899 O O . GLU A 1 109 ? 15.722 -1.434 -43.517 1.00 59.91 109 GLU A O 1
ATOM 904 N N . ARG A 1 110 ? 17.744 -0.511 -43.356 1.00 58.12 110 ARG A N 1
ATOM 905 C CA . ARG A 1 110 ? 18.073 -1.108 -42.064 1.00 58.12 110 ARG A CA 1
ATOM 906 C C . ARG A 1 110 ? 17.429 -0.232 -41.003 1.00 58.12 110 ARG A C 1
ATOM 908 O O . ARG A 1 110 ? 17.751 0.947 -40.923 1.00 58.12 110 ARG A O 1
ATOM 915 N N . ASP A 1 111 ? 16.524 -0.802 -40.211 1.00 64.75 111 ASP A N 1
ATOM 916 C CA . ASP A 1 111 ? 15.888 -0.090 -39.102 1.00 64.75 111 ASP A CA 1
ATOM 917 C C . ASP A 1 111 ? 16.955 0.601 -38.239 1.00 64.75 111 ASP A C 1
ATOM 919 O O . ASP A 1 111 ? 17.813 -0.061 -37.645 1.00 64.75 111 ASP A O 1
ATOM 923 N N . ASP A 1 112 ? 16.858 1.925 -38.099 1.00 68.56 112 ASP A N 1
ATOM 924 C CA . ASP A 1 112 ? 17.746 2.728 -37.243 1.00 68.56 112 ASP A CA 1
ATOM 925 C C . ASP A 1 112 ? 17.735 2.245 -35.781 1.00 68.56 112 ASP A C 1
ATOM 927 O O . ASP A 1 112 ? 18.642 2.527 -34.996 1.00 68.56 112 ASP A O 1
ATOM 931 N N . TRP A 1 113 ? 16.707 1.489 -35.390 1.00 70.31 113 TRP A N 1
ATOM 932 C CA . TRP A 1 113 ? 16.627 0.815 -34.097 1.00 70.31 113 TRP A CA 1
ATOM 933 C C . TRP A 1 113 ? 17.589 -0.372 -33.986 1.00 70.31 113 TRP A C 1
ATOM 935 O O . TRP A 1 113 ? 18.215 -0.557 -32.941 1.00 70.31 113 TRP A O 1
ATOM 945 N N . VAL A 1 114 ? 17.728 -1.164 -35.051 1.00 62.97 114 VAL A N 1
ATOM 946 C CA . VAL A 1 114 ? 18.655 -2.305 -35.122 1.00 62.97 114 VAL A CA 1
ATOM 947 C C . VAL A 1 114 ? 20.091 -1.799 -35.221 1.00 62.97 114 VAL A C 1
ATOM 949 O O . VAL A 1 114 ? 20.977 -2.278 -34.516 1.00 62.97 114 VAL A O 1
ATOM 952 N N . ASP A 1 115 ? 20.309 -0.749 -36.007 1.00 65.50 115 ASP A N 1
ATOM 953 C CA . ASP A 1 115 ? 21.629 -0.159 -36.201 1.00 65.50 115 ASP A CA 1
ATOM 954 C C . ASP A 1 115 ? 22.179 0.511 -34.925 1.00 65.50 115 ASP A C 1
ATOM 956 O O . ASP A 1 115 ? 23.386 0.472 -34.672 1.00 65.50 115 ASP A O 1
ATOM 960 N N . LYS A 1 116 ? 21.317 1.073 -34.066 1.00 64.69 116 LYS A N 1
ATOM 961 C CA . LYS A 1 116 ? 21.714 1.573 -32.735 1.00 64.69 116 LYS A CA 1
ATOM 962 C C . LYS A 1 116 ? 22.106 0.449 -31.772 1.00 64.69 116 LYS A C 1
ATOM 964 O O . LYS A 1 116 ? 22.974 0.657 -30.926 1.00 64.69 116 LYS A O 1
ATOM 969 N N . LEU A 1 117 ? 21.509 -0.739 -31.905 1.00 62.09 117 LEU A N 1
ATOM 970 C CA . LEU A 1 117 ? 21.864 -1.907 -31.095 1.00 62.09 117 LEU A CA 1
ATOM 971 C C . LEU A 1 117 ? 23.255 -2.442 -31.466 1.00 62.09 117 LEU A C 1
ATOM 973 O O . LEU A 1 117 ? 24.042 -2.757 -30.573 1.00 62.09 117 LEU A O 1
ATOM 977 N N . ASP A 1 118 ? 23.578 -2.469 -32.762 1.00 65.62 118 ASP A N 1
ATOM 978 C CA . ASP A 1 118 ? 24.883 -2.911 -33.275 1.00 65.62 118 ASP A CA 1
ATOM 979 C C . ASP A 1 118 ? 26.020 -1.928 -32.945 1.00 65.62 118 ASP A C 1
ATOM 981 O O . ASP A 1 118 ? 27.166 -2.335 -32.745 1.00 65.62 118 ASP A O 1
ATOM 985 N N . ARG A 1 119 ? 25.712 -0.629 -32.841 1.00 66.81 119 ARG A N 1
ATOM 986 C CA . ARG A 1 119 ? 26.669 0.433 -32.470 1.00 66.81 119 ARG A CA 1
ATOM 987 C C . ARG A 1 119 ? 26.844 0.591 -30.956 1.00 66.81 119 ARG A C 1
ATOM 989 O O . ARG A 1 119 ? 27.649 1.413 -30.516 1.00 66.81 119 ARG A O 1
ATOM 996 N N . MET A 1 120 ? 26.111 -0.174 -30.146 1.00 63.22 120 MET A N 1
ATOM 997 C CA . MET A 1 120 ? 26.154 -0.043 -28.697 1.00 63.22 120 MET A CA 1
ATOM 998 C C . MET A 1 120 ? 27.460 -0.607 -28.123 1.00 63.22 120 MET A C 1
ATOM 1000 O O . MET A 1 120 ? 27.791 -1.781 -28.298 1.00 63.22 120 MET A O 1
ATOM 1004 N N . ASN A 1 121 ? 28.189 0.208 -27.357 1.00 72.44 121 ASN A N 1
ATOM 1005 C CA . ASN A 1 121 ? 29.396 -0.255 -26.682 1.00 72.44 121 ASN A CA 1
ATOM 1006 C C . ASN A 1 121 ? 29.081 -1.422 -25.717 1.00 72.44 121 ASN A C 1
ATOM 1008 O O . ASN A 1 121 ? 28.110 -1.357 -24.954 1.00 72.44 121 ASN A O 1
ATOM 1012 N N . PRO A 1 122 ? 29.943 -2.457 -25.623 1.00 67.12 122 PRO A N 1
ATOM 1013 C CA . PRO A 1 122 ? 29.768 -3.578 -24.687 1.00 67.12 122 PRO A CA 1
ATOM 1014 C C . PRO A 1 122 ? 29.679 -3.162 -23.207 1.00 67.12 122 PRO A C 1
ATOM 1016 O O . PRO A 1 122 ? 29.249 -3.934 -22.347 1.00 67.12 122 PRO A O 1
ATOM 1019 N N . GLN A 1 123 ? 30.145 -1.954 -22.889 1.00 68.88 123 GLN A N 1
ATOM 1020 C CA . GLN A 1 123 ? 30.045 -1.352 -21.564 1.00 68.88 123 GLN A CA 1
ATOM 1021 C C . GLN A 1 123 ? 28.607 -0.896 -21.260 1.00 68.88 123 GLN A C 1
ATOM 1023 O O . GLN A 1 123 ? 28.146 -1.053 -20.128 1.00 68.88 123 GLN A O 1
ATOM 1028 N N . ASP A 1 124 ? 27.893 -0.374 -22.258 1.00 73.25 124 ASP A N 1
ATOM 1029 C CA . ASP A 1 124 ? 26.546 0.177 -22.104 1.00 73.25 124 ASP A CA 1
ATOM 1030 C C . ASP A 1 124 ? 25.480 -0.919 -22.159 1.00 73.25 124 ASP A C 1
ATOM 1032 O O . ASP A 1 124 ? 24.533 -0.891 -21.372 1.00 73.25 124 ASP A O 1
ATOM 1036 N N . SER A 1 125 ? 25.709 -1.986 -22.929 1.00 73.50 125 SER A N 1
ATOM 1037 C CA . SER A 1 125 ? 24.863 -3.187 -22.891 1.00 73.50 125 SER A CA 1
ATOM 1038 C C . SER A 1 125 ? 24.826 -3.831 -21.496 1.00 73.50 125 SER A C 1
ATOM 1040 O O . SER A 1 125 ? 23.764 -4.224 -21.009 1.00 73.50 125 SER A O 1
ATOM 1042 N N . LYS A 1 126 ? 25.960 -3.857 -20.779 1.00 79.88 126 LYS A N 1
ATOM 1043 C CA . LYS A 1 126 ? 26.027 -4.317 -19.378 1.00 79.88 126 LYS A CA 1
ATOM 1044 C C . LYS A 1 126 ? 25.262 -3.406 -18.420 1.00 79.88 126 LYS A C 1
ATOM 1046 O O . LYS A 1 126 ? 24.668 -3.911 -17.466 1.00 79.88 126 LYS A O 1
ATOM 1051 N N . LYS A 1 127 ? 25.282 -2.085 -18.633 1.00 82.19 127 LYS A N 1
ATOM 1052 C CA . LYS A 1 127 ? 24.508 -1.135 -17.814 1.00 82.19 127 LYS A CA 1
ATOM 1053 C C . LYS A 1 127 ? 23.009 -1.343 -18.023 1.00 82.19 127 LYS A C 1
ATOM 1055 O O . LYS A 1 127 ? 22.291 -1.457 -17.033 1.00 82.19 127 LYS A O 1
ATOM 1060 N N . ILE A 1 128 ? 22.563 -1.496 -19.272 1.00 82.38 128 ILE A N 1
ATOM 1061 C CA . ILE A 1 128 ? 21.162 -1.801 -19.596 1.00 82.38 128 ILE A CA 1
ATOM 1062 C C . ILE A 1 128 ? 20.735 -3.129 -18.975 1.00 82.38 128 ILE A C 1
ATOM 1064 O O . ILE A 1 128 ? 19.679 -3.201 -18.352 1.00 82.38 128 ILE A O 1
ATOM 1068 N N . LEU A 1 129 ? 21.557 -4.176 -19.086 1.00 84.75 129 LEU A N 1
ATOM 1069 C CA . LEU A 1 129 ? 21.229 -5.479 -18.510 1.00 84.75 129 LEU A CA 1
ATOM 1070 C C . LEU A 1 129 ? 21.074 -5.400 -16.983 1.00 84.75 129 LEU A C 1
ATOM 1072 O O . LEU A 1 129 ? 20.138 -5.966 -16.427 1.00 84.75 129 LEU A O 1
ATOM 1076 N N . ARG A 1 130 ? 21.956 -4.651 -16.306 1.00 85.62 130 ARG A N 1
ATOM 1077 C CA . ARG A 1 130 ? 21.859 -4.400 -14.859 1.00 85.62 130 ARG A CA 1
ATOM 1078 C C . ARG A 1 130 ? 20.623 -3.583 -14.493 1.00 85.62 130 ARG A C 1
ATOM 1080 O O . ARG A 1 130 ? 20.002 -3.883 -13.479 1.00 85.62 130 ARG A O 1
ATOM 1087 N N . ALA A 1 131 ? 20.267 -2.578 -15.292 1.00 86.88 131 ALA A N 1
ATOM 1088 C CA . ALA A 1 131 ? 19.056 -1.789 -15.084 1.00 86.88 131 ALA A CA 1
ATOM 1089 C C . ALA A 1 131 ? 17.803 -2.670 -15.199 1.00 86.88 131 ALA A C 1
ATOM 1091 O O . ALA A 1 131 ? 17.006 -2.703 -14.265 1.00 86.88 131 ALA A O 1
ATOM 1092 N N . LYS A 1 132 ? 17.706 -3.480 -16.264 1.00 88.38 132 LYS A N 1
ATOM 1093 C CA . LYS A 1 132 ? 16.623 -4.457 -16.452 1.00 88.38 132 LYS A CA 1
ATOM 1094 C C . LYS A 1 132 ? 16.567 -5.486 -15.328 1.00 88.38 132 LYS A C 1
ATOM 1096 O O . LYS A 1 132 ? 15.490 -5.814 -14.849 1.00 88.38 132 LYS A O 1
ATOM 1101 N N . GLN A 1 133 ? 17.715 -5.992 -14.878 1.00 90.06 133 GLN A N 1
ATOM 1102 C CA . GLN A 1 133 ? 17.759 -6.946 -13.771 1.00 90.06 133 GLN A CA 1
ATOM 1103 C C . GLN A 1 133 ? 17.266 -6.316 -12.463 1.00 90.06 133 GLN A C 1
ATOM 1105 O O . GLN A 1 133 ? 16.474 -6.929 -11.754 1.00 90.06 133 GLN A O 1
ATOM 1110 N N . LYS A 1 134 ? 17.688 -5.082 -12.166 1.00 91.81 134 LYS A N 1
ATOM 1111 C CA . LYS A 1 134 ? 17.226 -4.339 -10.990 1.00 91.81 134 LYS A CA 1
ATOM 1112 C C . LYS A 1 134 ? 15.719 -4.086 -11.047 1.00 91.81 134 LYS A C 1
ATOM 1114 O O . LYS A 1 134 ? 15.042 -4.260 -10.041 1.00 91.81 134 LYS A O 1
ATOM 1119 N N . GLU A 1 135 ? 15.197 -3.713 -12.211 1.00 91.38 135 GLU A N 1
ATOM 1120 C CA . GLU A 1 135 ? 13.761 -3.541 -12.436 1.00 91.38 135 GLU A CA 1
ATOM 1121 C C . GLU A 1 135 ? 12.997 -4.853 -12.192 1.00 91.38 135 GLU A C 1
ATOM 112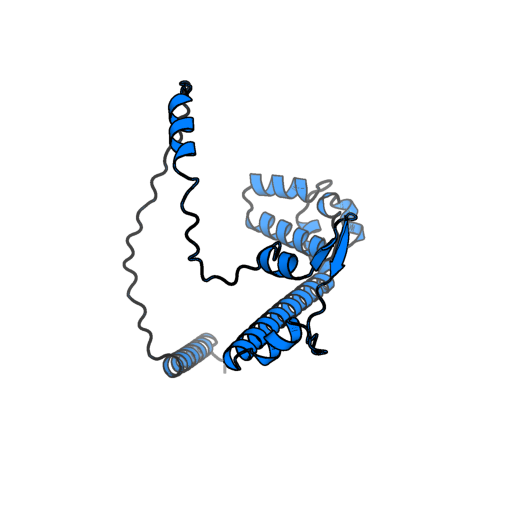3 O O . GLU A 1 135 ? 12.043 -4.888 -11.414 1.00 91.38 135 GLU A O 1
ATOM 1128 N N . LEU A 1 136 ? 13.479 -5.965 -12.749 1.00 92.81 136 LEU A N 1
ATOM 1129 C CA . LEU A 1 136 ? 12.869 -7.280 -12.556 1.00 92.81 136 LEU A CA 1
ATOM 1130 C C . LEU A 1 136 ? 12.877 -7.715 -11.082 1.00 92.81 136 LEU A C 1
ATOM 1132 O O . LEU A 1 136 ? 11.903 -8.278 -10.585 1.00 92.81 136 LEU A O 1
ATOM 1136 N N . GLU A 1 137 ? 13.967 -7.435 -10.364 1.00 92.44 137 GLU A N 1
ATOM 1137 C CA . GLU A 1 137 ? 14.068 -7.672 -8.922 1.00 92.44 137 GLU A CA 1
ATOM 1138 C C . GLU A 1 137 ? 13.071 -6.814 -8.132 1.00 92.44 137 GLU A C 1
ATOM 1140 O O . GLU A 1 137 ? 12.464 -7.316 -7.183 1.00 92.44 137 GLU A O 1
ATOM 1145 N N . THR A 1 138 ? 12.857 -5.551 -8.523 1.00 92.31 138 THR A N 1
ATOM 1146 C CA . THR A 1 138 ? 11.855 -4.688 -7.878 1.00 92.31 138 THR A CA 1
ATOM 1147 C C . THR A 1 138 ? 10.431 -5.174 -8.112 1.00 92.31 138 THR A C 1
ATOM 1149 O O . THR A 1 138 ? 9.673 -5.257 -7.149 1.00 92.31 138 THR A O 1
ATOM 1152 N N . ILE A 1 139 ? 10.094 -5.580 -9.341 1.00 91.88 139 ILE A N 1
ATOM 1153 C CA . ILE A 1 139 ? 8.777 -6.138 -9.678 1.00 91.88 139 ILE A CA 1
ATOM 1154 C C . ILE A 1 139 ? 8.532 -7.408 -8.867 1.00 91.88 139 ILE A C 1
ATOM 1156 O O . ILE A 1 139 ? 7.532 -7.512 -8.165 1.00 91.88 139 ILE A O 1
ATOM 1160 N N . LYS A 1 140 ? 9.493 -8.337 -8.863 1.00 92.56 140 LYS A N 1
ATOM 1161 C CA . LYS A 1 140 ? 9.375 -9.594 -8.116 1.00 92.56 140 LYS A CA 1
ATOM 1162 C C . LYS A 1 140 ? 9.215 -9.370 -6.611 1.00 92.56 140 LYS A C 1
ATOM 1164 O O . LYS A 1 140 ? 8.482 -10.100 -5.948 1.00 92.56 140 LYS A O 1
ATOM 1169 N N . LYS A 1 141 ? 9.917 -8.383 -6.048 1.00 90.81 141 LYS A N 1
ATOM 1170 C CA . LYS A 1 141 ? 9.786 -8.028 -4.629 1.00 90.81 141 LYS A CA 1
ATOM 1171 C C . LYS A 1 141 ? 8.396 -7.472 -4.319 1.00 90.81 141 LYS A C 1
ATOM 1173 O O . LYS A 1 141 ? 7.845 -7.789 -3.268 1.00 90.81 141 LYS A O 1
ATOM 1178 N N . GLU A 1 142 ? 7.846 -6.664 -5.217 1.00 87.69 142 GLU A N 1
ATOM 1179 C CA . GLU A 1 142 ? 6.509 -6.098 -5.067 1.00 87.69 142 GLU A CA 1
ATOM 1180 C C . GLU A 1 142 ? 5.416 -7.164 -5.214 1.00 87.69 142 GLU A C 1
ATOM 1182 O O . GLU A 1 142 ? 4.513 -7.224 -4.386 1.00 87.69 142 GLU A O 1
ATOM 1187 N N . GLU A 1 143 ? 5.548 -8.087 -6.169 1.00 87.25 143 GLU A N 1
ATOM 1188 C CA . GLU A 1 143 ? 4.656 -9.249 -6.295 1.00 87.25 143 GLU A CA 1
ATOM 1189 C C . GLU A 1 143 ? 4.652 -10.095 -5.017 1.00 87.25 143 GLU A C 1
ATOM 1191 O O . GLU A 1 143 ? 3.593 -10.390 -4.466 1.00 87.25 143 GLU A O 1
ATOM 1196 N N . GLN A 1 144 ? 5.835 -10.404 -4.473 1.00 88.69 144 GLN A N 1
ATOM 1197 C CA . GLN A 1 144 ? 5.948 -11.118 -3.198 1.00 88.69 144 GLN A CA 1
ATOM 1198 C C . GLN A 1 144 ? 5.289 -10.349 -2.048 1.00 88.69 144 GLN A C 1
ATOM 1200 O O . GLN A 1 144 ? 4.644 -10.956 -1.192 1.00 88.69 144 GLN A O 1
ATOM 1205 N N . ARG A 1 145 ? 5.420 -9.016 -2.017 1.00 88.12 145 ARG A N 1
ATOM 1206 C CA . ARG A 1 145 ? 4.727 -8.175 -1.035 1.00 88.12 145 ARG A CA 1
ATOM 1207 C C . ARG A 1 145 ? 3.214 -8.343 -1.186 1.00 88.12 145 ARG A C 1
ATOM 1209 O O . ARG A 1 145 ? 2.560 -8.701 -0.209 1.00 88.12 145 ARG A O 1
ATOM 1216 N N . CYS A 1 146 ? 2.669 -8.179 -2.386 1.00 83.62 146 CYS A N 1
ATOM 1217 C CA . CYS A 1 146 ? 1.239 -8.331 -2.657 1.00 83.62 146 CYS A CA 1
ATOM 1218 C C . CYS A 1 146 ? 0.713 -9.730 -2.293 1.00 83.62 146 CYS A C 1
ATOM 1220 O O . CYS A 1 146 ? -0.335 -9.837 -1.655 1.00 83.62 146 CYS A O 1
ATOM 1222 N N . ASP A 1 147 ? 1.463 -10.794 -2.584 1.00 86.00 147 ASP A N 1
ATOM 1223 C CA . ASP A 1 147 ? 1.111 -12.168 -2.203 1.00 86.00 147 ASP A CA 1
ATOM 1224 C C . ASP A 1 147 ? 1.051 -12.346 -0.679 1.00 86.00 147 ASP A C 1
ATOM 1226 O O . ASP A 1 147 ? 0.097 -12.914 -0.130 1.00 86.00 147 ASP A O 1
ATOM 1230 N N . THR A 1 148 ? 2.043 -11.813 0.043 1.00 87.94 148 THR A N 1
ATOM 1231 C CA . THR A 1 148 ? 2.030 -11.855 1.513 1.00 87.94 148 THR A CA 1
ATOM 1232 C C . THR A 1 148 ? 0.862 -11.060 2.086 1.00 87.94 148 THR A C 1
ATOM 1234 O O . THR A 1 148 ? 0.265 -11.470 3.077 1.00 87.94 148 THR A O 1
ATOM 1237 N N . ILE A 1 149 ? 0.477 -9.952 1.460 1.00 87.00 149 ILE A N 1
ATOM 1238 C CA . ILE A 1 149 ? -0.660 -9.148 1.904 1.00 87.00 149 ILE A CA 1
ATOM 1239 C C . ILE A 1 149 ? -1.969 -9.902 1.627 1.00 87.00 149 ILE A C 1
ATOM 1241 O O . ILE A 1 149 ? -2.810 -10.017 2.519 1.00 87.00 149 ILE A O 1
ATOM 1245 N N . SER A 1 150 ? -2.109 -10.501 0.443 1.00 84.75 150 SER A N 1
ATOM 1246 C CA . SER A 1 150 ? -3.277 -11.293 0.038 1.00 84.75 150 SER A CA 1
ATOM 1247 C C . SER A 1 150 ? -3.542 -12.464 0.991 1.00 84.75 150 SER A C 1
ATOM 1249 O O . SER A 1 150 ? -4.661 -12.633 1.483 1.00 84.75 150 SER A O 1
ATOM 1251 N N . THR A 1 151 ? -2.497 -13.214 1.359 1.00 87.75 151 THR A N 1
ATOM 1252 C CA . THR A 1 151 ? -2.602 -14.303 2.352 1.00 87.75 151 THR A CA 1
ATOM 1253 C C . THR A 1 151 ? -2.978 -13.801 3.748 1.00 87.75 151 THR A C 1
ATOM 1255 O O . THR A 1 151 ? -3.686 -14.486 4.488 1.00 87.75 151 THR A O 1
ATOM 1258 N N . ASN A 1 152 ? -2.583 -12.573 4.091 1.00 90.44 152 ASN A N 1
ATOM 1259 C CA . ASN A 1 152 ? -2.853 -11.948 5.382 1.00 90.44 152 ASN A CA 1
ATOM 1260 C C . ASN A 1 152 ? -4.145 -11.118 5.425 1.00 90.44 152 ASN A C 1
ATOM 1262 O O . ASN A 1 152 ? -4.437 -10.526 6.467 1.00 90.44 152 ASN A O 1
ATOM 1266 N N . LYS A 1 153 ? -4.971 -11.120 4.369 1.00 91.38 153 LYS A N 1
ATOM 1267 C CA . LYS A 1 153 ? -6.222 -10.341 4.267 1.00 91.38 153 LYS A CA 1
ATOM 1268 C C . LYS A 1 153 ? -7.092 -10.390 5.530 1.00 91.38 153 LYS A C 1
ATOM 1270 O O . LYS A 1 153 ? -7.557 -9.355 6.007 1.00 91.38 153 LYS A O 1
ATOM 1275 N N . ARG A 1 154 ? -7.270 -11.581 6.116 1.00 92.06 154 ARG A N 1
ATOM 1276 C CA . ARG A 1 154 ? -8.058 -11.766 7.349 1.00 92.06 154 ARG A CA 1
ATOM 1277 C C . ARG A 1 154 ? -7.472 -11.006 8.540 1.00 92.06 154 ARG A C 1
ATOM 1279 O O . ARG A 1 154 ? -8.221 -10.382 9.281 1.00 92.06 154 ARG A O 1
ATOM 1286 N N . SER A 1 155 ? -6.149 -11.015 8.710 1.00 93.25 155 SER A N 1
ATOM 1287 C CA . SER A 1 155 ? -5.491 -10.292 9.806 1.00 93.25 155 SER A CA 1
ATOM 1288 C C . SER A 1 155 ? -5.699 -8.778 9.717 1.00 93.25 155 SER A C 1
ATOM 1290 O O . SER A 1 155 ? -5.945 -8.147 10.746 1.00 93.25 155 SER A O 1
ATOM 1292 N N . PHE A 1 156 ? -5.707 -8.206 8.506 1.00 94.25 156 PHE A N 1
ATOM 1293 C CA . PHE A 1 156 ? -6.003 -6.785 8.313 1.00 94.25 156 PHE A CA 1
ATOM 1294 C C . PHE A 1 156 ? -7.447 -6.454 8.692 1.00 94.25 156 PHE A C 1
ATOM 1296 O O . PHE A 1 156 ? -7.667 -5.499 9.436 1.00 94.25 156 PHE A O 1
ATOM 1303 N N . TYR A 1 157 ? -8.430 -7.272 8.291 1.00 94.75 157 TYR A N 1
ATOM 1304 C CA . TYR A 1 157 ? -9.811 -7.085 8.755 1.00 94.75 157 TYR A CA 1
ATOM 1305 C C . TYR A 1 157 ? -9.940 -7.203 10.273 1.00 94.75 157 TYR A C 1
ATOM 1307 O O . TYR A 1 157 ? -10.641 -6.393 10.875 1.00 94.75 157 TYR A O 1
ATOM 1315 N N . THR A 1 158 ? -9.245 -8.150 10.906 1.00 94.31 158 THR A N 1
ATOM 1316 C CA . THR A 1 158 ? -9.235 -8.298 12.370 1.00 94.31 158 THR A CA 1
ATOM 1317 C C . THR A 1 158 ? -8.667 -7.062 13.059 1.00 94.31 158 THR A C 1
ATOM 1319 O O . THR A 1 158 ? -9.258 -6.568 14.021 1.00 94.31 158 THR A O 1
ATOM 1322 N N . LEU A 1 159 ? -7.556 -6.519 12.557 1.00 95.06 159 LEU A N 1
ATOM 1323 C CA . LEU A 1 159 ? -6.943 -5.313 13.110 1.00 95.06 159 LEU A CA 1
ATOM 1324 C C . LEU A 1 159 ? -7.878 -4.102 12.995 1.00 95.06 159 LEU A C 1
ATOM 1326 O O . LEU A 1 159 ? -8.078 -3.375 13.971 1.00 95.06 159 LEU A O 1
ATOM 1330 N N . ILE A 1 160 ? -8.503 -3.926 11.830 1.00 95.56 160 ILE A N 1
ATOM 1331 C CA . ILE A 1 160 ? -9.478 -2.858 11.581 1.00 95.56 160 ILE A CA 1
ATOM 1332 C C . ILE A 1 160 ? -10.700 -3.042 12.494 1.00 95.56 160 ILE A C 1
ATOM 1334 O O . ILE A 1 160 ? -11.106 -2.127 13.204 1.00 95.56 160 ILE A O 1
ATOM 1338 N N . TYR A 1 161 ? -11.265 -4.245 12.570 1.00 95.31 161 TYR A N 1
ATOM 1339 C CA . TYR A 1 161 ? -12.426 -4.520 13.417 1.00 95.31 161 TYR A CA 1
ATOM 1340 C C . TYR A 1 161 ? -12.170 -4.217 14.902 1.00 95.31 161 TYR A C 1
ATOM 1342 O O . TYR A 1 161 ? -13.032 -3.652 15.584 1.00 95.31 161 TYR A O 1
ATOM 1350 N N . ASN A 1 162 ? -10.981 -4.558 15.401 1.00 94.69 162 ASN A N 1
ATOM 1351 C CA . ASN A 1 162 ? -10.601 -4.320 16.792 1.00 94.69 162 ASN A CA 1
ATOM 1352 C C . ASN A 1 162 ? -10.383 -2.833 17.104 1.00 94.69 162 ASN A C 1
ATOM 1354 O O . ASN A 1 162 ? -10.647 -2.408 18.227 1.00 94.69 162 ASN A O 1
ATOM 1358 N N . THR A 1 163 ? -9.943 -2.038 16.127 1.00 94.69 163 THR A N 1
ATOM 1359 C CA . THR A 1 163 ? -9.689 -0.595 16.296 1.00 94.69 163 THR A CA 1
ATOM 1360 C C . THR A 1 163 ? -10.943 0.269 16.141 1.00 94.69 163 THR A C 1
ATOM 1362 O O . THR A 1 163 ? -11.029 1.342 16.749 1.00 94.69 163 THR A O 1
ATOM 1365 N N . LEU A 1 164 ? -11.929 -0.181 15.361 1.00 95.88 164 LEU A N 1
ATOM 1366 C CA . LEU A 1 164 ? -13.183 0.544 15.149 1.00 95.88 164 LEU A CA 1
ATOM 1367 C C . LEU A 1 164 ? -14.112 0.484 16.374 1.00 95.88 164 LEU A C 1
ATOM 1369 O O . LEU A 1 164 ? -14.252 -0.550 17.033 1.00 95.88 164 LEU A O 1
ATOM 1373 N N . LEU A 1 165 ? -14.830 1.578 16.630 1.00 93.56 165 LEU A N 1
ATOM 1374 C CA . LEU A 1 165 ? -15.976 1.619 17.543 1.00 93.56 165 LEU A CA 1
ATOM 1375 C C . LEU A 1 165 ? -17.281 1.179 16.837 1.00 93.56 165 LEU A C 1
ATOM 1377 O O . LEU A 1 165 ? -17.329 1.091 15.605 1.00 93.56 165 LEU A O 1
ATOM 1381 N N . PRO A 1 166 ? -18.364 0.870 17.580 1.00 92.94 166 PRO A N 1
ATOM 1382 C CA . PRO A 1 166 ? -19.660 0.547 16.980 1.00 92.94 166 PRO A CA 1
ATOM 1383 C C . PRO A 1 166 ? -20.148 1.660 16.042 1.00 92.94 166 PRO A C 1
ATOM 1385 O O . PRO A 1 166 ? -20.021 2.839 16.369 1.00 92.94 166 PRO A O 1
ATOM 1388 N N . LYS A 1 167 ? -20.707 1.283 14.882 1.00 92.06 167 LYS A N 1
ATOM 1389 C CA . LYS A 1 167 ? -21.164 2.194 13.807 1.00 92.06 167 LYS A CA 1
ATOM 1390 C C . LYS A 1 167 ? -20.096 3.140 13.228 1.00 92.06 167 LYS A C 1
ATOM 1392 O O . LYS A 1 167 ? -20.422 4.002 12.417 1.00 92.06 167 LYS A O 1
ATOM 1397 N N . GLU A 1 168 ? -18.831 2.980 13.606 1.00 94.44 168 GLU A N 1
ATOM 1398 C CA . GLU A 1 168 ? -17.721 3.776 13.090 1.00 94.44 168 GLU A CA 1
ATOM 1399 C C . GLU A 1 168 ? -17.223 3.202 11.752 1.00 94.44 168 GLU A C 1
ATOM 1401 O O . GLU A 1 168 ? -17.294 1.993 11.520 1.00 94.44 168 GLU A O 1
ATOM 1406 N N . THR A 1 169 ? -16.718 4.074 10.876 1.00 96.25 169 THR A N 1
ATOM 1407 C CA . THR A 1 169 ? -15.979 3.722 9.647 1.00 96.25 169 THR A CA 1
ATOM 1408 C C . THR A 1 169 ? -14.478 3.972 9.840 1.00 96.25 169 THR A C 1
ATOM 1410 O O . THR A 1 169 ? -14.110 4.789 10.694 1.00 96.25 169 THR A O 1
ATOM 1413 N N . PRO A 1 170 ? -13.579 3.377 9.031 1.00 96.06 170 PRO A N 1
ATOM 1414 C CA . PRO A 1 170 ? -12.148 3.663 9.130 1.00 96.06 170 PRO A CA 1
ATOM 1415 C C . PRO A 1 170 ? -11.821 5.153 8.973 1.00 96.06 170 PRO A C 1
ATOM 1417 O O . PRO A 1 170 ? -10.986 5.682 9.701 1.00 96.06 170 PRO A O 1
ATOM 1420 N N . LYS A 1 171 ? -12.546 5.878 8.106 1.00 95.44 171 LYS A N 1
ATOM 1421 C CA . LYS A 1 171 ? -12.373 7.329 7.927 1.00 95.44 171 LYS A CA 1
ATOM 1422 C C . LYS A 1 171 ? -12.646 8.106 9.219 1.00 95.44 171 LYS A C 1
ATOM 1424 O O . LYS A 1 171 ? -11.856 8.963 9.609 1.00 95.44 171 LYS A O 1
ATOM 1429 N N . THR A 1 172 ? -13.752 7.802 9.896 1.00 95.69 172 THR A N 1
ATOM 1430 C CA . THR A 1 172 ? -14.107 8.455 11.166 1.00 95.69 172 THR A CA 1
ATOM 1431 C C . THR A 1 172 ? -13.163 8.051 12.301 1.00 95.69 172 THR A C 1
ATOM 1433 O O . THR A 1 172 ? -12.764 8.916 13.083 1.00 95.69 172 THR A O 1
ATOM 1436 N N . ALA A 1 173 ? -12.725 6.786 12.326 1.00 95.88 173 ALA A N 1
ATOM 1437 C CA . ALA A 1 173 ? -11.762 6.276 13.300 1.00 95.88 173 ALA A CA 1
ATOM 1438 C C . ALA A 1 173 ? -10.400 6.972 13.181 1.00 95.88 173 ALA A C 1
ATOM 1440 O O . ALA A 1 173 ? -9.856 7.422 14.186 1.00 95.88 173 ALA A O 1
ATOM 1441 N N . LEU A 1 174 ? -9.886 7.165 11.962 1.00 96.19 174 LEU A N 1
ATOM 1442 C CA . LEU A 1 174 ? -8.645 7.911 11.725 1.00 96.19 174 LEU A CA 1
ATOM 1443 C C . LEU A 1 174 ? -8.737 9.354 12.246 1.00 96.19 174 LEU A C 1
ATOM 1445 O O . LEU A 1 174 ? -7.821 9.837 12.914 1.00 96.19 174 LEU A O 1
ATOM 1449 N N . CYS A 1 175 ? -9.860 10.042 12.010 1.00 95.50 175 CYS A N 1
ATOM 1450 C CA . CYS A 1 175 ? -10.077 11.388 12.546 1.00 95.50 175 CYS A CA 1
ATOM 1451 C C . CYS A 1 175 ? -10.105 11.411 14.082 1.00 95.50 175 CYS A C 1
ATOM 1453 O O . CYS A 1 175 ? -9.553 12.332 14.688 1.00 95.50 175 CYS A O 1
ATOM 1455 N N . ARG A 1 176 ? -10.739 10.419 14.717 1.00 96.12 176 ARG A N 1
ATOM 1456 C CA . ARG A 1 176 ? -10.785 10.284 16.177 1.00 96.12 176 ARG A CA 1
ATOM 1457 C C . ARG A 1 176 ? -9.398 10.009 16.760 1.00 96.12 176 ARG A C 1
ATOM 1459 O O . ARG A 1 176 ? -8.964 10.745 17.642 1.00 96.12 176 ARG A O 1
ATOM 1466 N N . LEU A 1 177 ? -8.670 9.028 16.227 1.00 95.62 177 LEU A N 1
ATOM 1467 C CA . LEU A 1 177 ? -7.320 8.668 16.681 1.00 95.62 177 LEU A CA 1
ATOM 1468 C C . LEU A 1 177 ? -6.329 9.830 16.526 1.00 95.62 177 LEU A C 1
ATOM 1470 O O . LEU A 1 177 ? -5.495 10.050 17.405 1.00 95.62 177 LEU A O 1
ATOM 1474 N N . LYS A 1 178 ? -6.477 10.640 15.466 1.00 95.88 178 LYS A N 1
ATOM 1475 C CA . LYS A 1 178 ? -5.698 11.872 15.274 1.00 95.88 178 LYS A CA 1
ATOM 1476 C C . LYS A 1 178 ? -5.957 12.890 16.389 1.00 95.88 178 LYS A C 1
ATOM 1478 O O . LYS A 1 178 ? -5.013 13.491 16.894 1.00 95.88 178 LYS A O 1
ATOM 1483 N N . LYS A 1 179 ? -7.220 13.075 16.796 1.00 95.62 179 LYS A N 1
ATOM 1484 C CA . LYS A 1 179 ? -7.600 13.976 17.902 1.00 95.62 179 LYS A CA 1
ATOM 1485 C C . LYS A 1 179 ? -7.116 13.461 19.259 1.00 95.62 179 LYS A C 1
ATOM 1487 O O . LYS A 1 179 ? -6.649 14.248 20.073 1.00 95.62 179 LYS A O 1
ATOM 1492 N N . GLU A 1 180 ? -7.181 12.149 19.474 1.00 94.62 180 GLU A N 1
ATOM 1493 C CA . GLU A 1 180 ? -6.682 11.474 20.682 1.00 94.62 180 GLU A CA 1
ATOM 1494 C C . GLU A 1 180 ? -5.144 11.380 20.737 1.00 94.62 180 GLU A C 1
ATOM 1496 O O . GLU A 1 180 ? -4.601 10.907 21.732 1.00 94.62 180 GLU A O 1
ATOM 1501 N N . LYS A 1 181 ? -4.432 11.824 19.687 1.00 94.62 181 LYS A N 1
ATOM 1502 C CA . LYS A 1 181 ? -2.967 11.729 19.541 1.00 94.62 181 LYS A CA 1
ATOM 1503 C C . LYS A 1 181 ? -2.424 10.294 19.668 1.00 94.62 181 LYS A C 1
ATOM 1505 O O . LYS A 1 181 ? -1.265 10.094 20.028 1.00 94.62 181 LYS A O 1
ATOM 1510 N N . LYS A 1 182 ? -3.232 9.287 19.321 1.00 94.94 182 LYS A N 1
ATOM 1511 C CA . LYS A 1 182 ? -2.832 7.869 19.284 1.00 94.94 182 LYS A CA 1
ATOM 1512 C C . LYS A 1 182 ? -2.190 7.535 17.941 1.00 94.94 182 LYS A C 1
ATOM 1514 O O . LYS A 1 182 ? -2.807 6.924 17.073 1.00 94.94 182 LYS A O 1
ATOM 1519 N N . ILE A 1 183 ? -0.954 7.996 17.761 1.00 94.50 183 ILE A N 1
ATOM 1520 C CA . ILE A 1 183 ? -0.231 7.902 16.482 1.00 94.50 183 ILE A CA 1
ATOM 1521 C C . ILE A 1 183 ? 0.037 6.439 16.096 1.00 94.50 183 ILE A C 1
ATOM 1523 O O . ILE A 1 183 ? -0.101 6.094 14.928 1.00 94.50 183 ILE A O 1
ATOM 1527 N N . SER A 1 184 ? 0.349 5.567 17.063 1.00 96.06 184 SER A N 1
ATOM 1528 C CA . SER A 1 184 ? 0.572 4.133 16.811 1.00 96.06 184 SER A CA 1
ATOM 1529 C C . SER A 1 184 ? -0.648 3.462 16.185 1.00 96.06 184 SER A C 1
ATOM 1531 O O . SER A 1 184 ? -0.538 2.816 15.148 1.00 96.06 184 SER A O 1
ATOM 1533 N N . ASP A 1 185 ? -1.817 3.661 16.793 1.00 95.44 185 ASP A N 1
ATOM 1534 C CA . ASP A 1 185 ? -3.068 3.032 16.368 1.00 95.44 185 ASP A CA 1
ATOM 1535 C C . ASP A 1 185 ? -3.555 3.638 15.051 1.00 95.44 185 ASP A C 1
ATOM 1537 O O . ASP A 1 185 ? -4.108 2.935 14.208 1.00 95.44 185 ASP A O 1
ATOM 1541 N N . LEU A 1 186 ? -3.324 4.942 14.859 1.00 97.00 186 LEU A N 1
ATOM 1542 C CA . LEU A 1 186 ? -3.604 5.634 13.605 1.00 97.00 186 LEU A CA 1
ATOM 1543 C C . LEU A 1 186 ? -2.781 5.046 12.459 1.00 97.00 186 LEU A C 1
ATOM 1545 O O . LEU A 1 186 ? -3.354 4.741 11.416 1.00 97.00 186 LEU A O 1
ATOM 1549 N N . ASN A 1 187 ? -1.473 4.869 12.659 1.00 96.50 187 ASN A N 1
ATOM 1550 C CA . ASN A 1 187 ? -0.585 4.295 11.651 1.00 96.50 187 ASN A CA 1
ATOM 1551 C C . ASN A 1 187 ? -0.968 2.841 11.361 1.00 96.50 187 ASN A C 1
ATOM 1553 O O . ASN A 1 187 ? -1.178 2.496 10.208 1.00 96.50 187 ASN A O 1
ATOM 1557 N N . ALA A 1 188 ? -1.188 2.021 12.395 1.00 96.19 188 ALA A N 1
ATOM 1558 C CA . ALA A 1 188 ? -1.600 0.629 12.218 1.00 96.19 188 ALA A CA 1
ATOM 1559 C C . ALA A 1 188 ? -2.928 0.496 11.450 1.00 96.19 188 ALA A C 1
ATOM 1561 O O . ALA A 1 188 ? -3.062 -0.361 10.574 1.00 96.19 188 ALA A O 1
ATOM 1562 N N . LEU A 1 189 ? -3.910 1.356 11.749 1.00 96.69 189 LEU A N 1
ATOM 1563 C CA . LEU A 1 189 ? -5.180 1.397 11.025 1.00 96.69 189 LEU A CA 1
ATOM 1564 C C . LEU A 1 189 ? -4.985 1.844 9.570 1.00 96.69 189 LEU A C 1
ATOM 1566 O O . LEU A 1 189 ? -5.596 1.269 8.669 1.00 96.69 189 LEU A O 1
ATOM 1570 N N . MET A 1 190 ? -4.152 2.862 9.339 1.00 96.56 190 MET A N 1
ATOM 1571 C CA . MET A 1 190 ? -3.848 3.367 8.002 1.00 96.56 190 MET A CA 1
ATOM 1572 C C . MET A 1 190 ? -3.156 2.298 7.156 1.00 96.56 190 MET A C 1
ATOM 1574 O O . MET A 1 190 ? -3.639 2.000 6.068 1.00 96.56 190 MET A O 1
ATOM 1578 N N . ASP A 1 191 ? -2.122 1.655 7.695 1.00 95.50 191 ASP A N 1
ATOM 1579 C CA . ASP A 1 191 ? -1.363 0.597 7.029 1.00 95.50 191 ASP A CA 1
ATOM 1580 C C . ASP A 1 191 ? -2.261 -0.590 6.668 1.00 95.50 191 ASP A C 1
ATOM 1582 O O . ASP A 1 191 ? -2.231 -1.073 5.538 1.00 95.50 191 ASP A O 1
ATOM 1586 N N . ALA A 1 192 ? -3.124 -1.041 7.586 1.00 95.44 192 ALA A N 1
ATOM 1587 C CA . ALA A 1 192 ? -4.060 -2.126 7.298 1.00 95.44 192 ALA A CA 1
ATOM 1588 C C . ALA A 1 192 ? -5.093 -1.755 6.223 1.00 95.44 192 ALA A C 1
ATOM 1590 O O . ALA A 1 192 ? -5.443 -2.601 5.399 1.00 95.44 192 ALA A O 1
ATOM 1591 N N . CYS A 1 193 ? -5.566 -0.505 6.199 1.00 95.62 193 CYS A N 1
ATOM 1592 C CA . CYS A 1 193 ? -6.459 -0.041 5.138 1.00 95.62 193 CYS A CA 1
ATOM 1593 C C . CYS A 1 193 ? -5.735 0.028 3.786 1.00 95.62 193 CYS A C 1
ATOM 1595 O O . CYS A 1 193 ? -6.282 -0.462 2.802 1.00 95.62 193 CYS A O 1
ATOM 1597 N N . CYS A 1 194 ? -4.515 0.572 3.737 1.00 94.56 194 CYS A N 1
ATOM 1598 C CA . CYS A 1 194 ? -3.702 0.631 2.519 1.00 94.56 194 CYS A CA 1
ATOM 1599 C C . CYS A 1 194 ? -3.417 -0.772 1.971 1.00 94.56 194 CYS A C 1
ATOM 1601 O O . CYS A 1 194 ? -3.661 -1.038 0.803 1.00 94.56 194 CYS A O 1
ATOM 1603 N N . ASN A 1 195 ? -3.027 -1.706 2.838 1.00 94.25 195 ASN A N 1
ATOM 1604 C CA . ASN A 1 195 ? -2.806 -3.102 2.472 1.00 94.25 195 ASN A CA 1
ATOM 1605 C C . ASN A 1 195 ? -4.057 -3.762 1.862 1.00 94.25 195 ASN A C 1
ATOM 1607 O O . ASN A 1 195 ? -3.956 -4.516 0.900 1.00 94.25 195 ASN A O 1
ATOM 1611 N N . LEU A 1 196 ? -5.258 -3.477 2.378 1.00 93.25 196 LEU A N 1
ATOM 1612 C CA . LEU A 1 196 ? -6.499 -3.989 1.783 1.00 93.25 196 LEU A CA 1
ATOM 1613 C C . LEU A 1 196 ? -6.833 -3.333 0.438 1.00 93.25 196 LEU A C 1
ATOM 1615 O O . LEU A 1 196 ? -7.370 -4.007 -0.442 1.00 93.25 196 LEU A O 1
ATOM 1619 N N . VAL A 1 197 ? -6.512 -2.049 0.274 1.00 94.00 197 VAL A N 1
ATOM 1620 C CA . VAL A 1 197 ? -6.649 -1.327 -0.998 1.00 94.00 197 VAL A CA 1
ATOM 1621 C C . VAL A 1 197 ? -5.702 -1.897 -2.051 1.00 94.00 197 VAL A C 1
ATOM 1623 O O . VAL A 1 197 ? -6.140 -2.111 -3.177 1.00 94.00 197 VAL A O 1
ATOM 1626 N N . ASP A 1 198 ? -4.467 -2.236 -1.677 1.00 90.69 198 ASP A N 1
ATOM 1627 C CA . ASP A 1 198 ? -3.487 -2.869 -2.568 1.00 90.69 198 ASP A CA 1
ATOM 1628 C C . ASP A 1 198 ? -3.980 -4.233 -3.094 1.00 90.69 198 ASP A C 1
ATOM 1630 O O . ASP A 1 198 ? -3.735 -4.580 -4.246 1.00 90.69 198 ASP A O 1
ATOM 1634 N N . ILE A 1 199 ? -4.739 -4.993 -2.289 1.00 89.00 199 ILE A N 1
ATOM 1635 C CA . ILE A 1 199 ? -5.388 -6.251 -2.722 1.00 89.00 199 ILE A CA 1
ATOM 1636 C C . ILE A 1 199 ? -6.663 -5.992 -3.558 1.00 89.00 199 ILE A C 1
ATOM 1638 O O . ILE A 1 199 ? -7.218 -6.912 -4.160 1.00 89.00 199 ILE A O 1
ATOM 1642 N N . GLY A 1 200 ? -7.169 -4.756 -3.582 1.00 90.44 200 GLY A N 1
ATOM 1643 C CA . GLY A 1 200 ? -8.342 -4.347 -4.358 1.00 90.44 200 GLY A CA 1
ATOM 1644 C C . GLY A 1 200 ? -9.647 -4.161 -3.571 1.00 90.44 200 GLY A C 1
ATOM 1645 O O . GLY A 1 200 ? -10.705 -4.026 -4.186 1.00 90.44 200 GLY A O 1
ATOM 1646 N N . ASP A 1 201 ? -9.636 -4.127 -2.230 1.00 91.56 201 ASP A N 1
ATOM 1647 C CA . ASP A 1 201 ? -10.825 -3.743 -1.444 1.00 91.56 201 ASP A CA 1
ATOM 1648 C C . ASP A 1 201 ? -10.891 -2.225 -1.211 1.00 91.56 201 ASP A C 1
ATOM 1650 O O . ASP A 1 201 ? -10.703 -1.714 -0.106 1.00 91.56 201 ASP A O 1
ATOM 1654 N N . PHE A 1 202 ? -11.232 -1.490 -2.269 1.00 93.06 202 PHE A N 1
ATOM 1655 C CA . PHE A 1 202 ? -11.376 -0.028 -2.240 1.00 93.06 202 PHE A CA 1
ATOM 1656 C C . PHE A 1 202 ? -12.538 0.464 -1.359 1.00 93.06 202 PHE A C 1
ATOM 1658 O O . PHE A 1 202 ? -12.593 1.632 -0.972 1.00 93.06 202 PHE A O 1
ATOM 1665 N N . THR A 1 203 ? -13.482 -0.420 -1.020 1.00 93.69 203 THR A N 1
ATOM 1666 C CA . THR A 1 203 ? -14.683 -0.068 -0.245 1.00 93.69 203 THR A CA 1
ATOM 1667 C C . THR A 1 203 ? -14.446 -0.046 1.263 1.00 93.69 203 THR A C 1
ATOM 1669 O O . THR A 1 203 ? -15.342 0.339 2.018 1.00 93.69 203 THR A O 1
ATOM 1672 N N . ILE A 1 204 ? -13.244 -0.415 1.720 1.00 94.62 204 ILE A N 1
ATOM 1673 C CA . ILE A 1 204 ? -12.913 -0.552 3.141 1.00 94.62 204 ILE A CA 1
ATOM 1674 C C . ILE A 1 204 ? -13.264 0.695 3.963 1.00 94.62 204 ILE A C 1
ATOM 1676 O O . ILE A 1 204 ? -13.855 0.582 5.033 1.00 94.62 204 ILE A O 1
ATOM 1680 N N . TYR A 1 205 ? -13.016 1.894 3.431 1.00 94.75 205 TYR A N 1
ATOM 1681 C CA . TYR A 1 205 ? -13.282 3.157 4.127 1.00 94.75 205 TYR A CA 1
ATOM 1682 C C . TYR A 1 205 ? -14.769 3.469 4.343 1.00 94.75 205 TYR A C 1
ATOM 1684 O O . TYR A 1 205 ? -15.086 4.346 5.147 1.00 94.75 205 TYR A O 1
ATOM 1692 N N . GLN A 1 206 ? -15.669 2.784 3.636 1.00 94.31 206 GLN A N 1
ATOM 1693 C CA . GLN A 1 206 ? -17.120 2.959 3.745 1.00 94.31 206 GLN A CA 1
ATOM 1694 C C . GLN A 1 206 ? -17.758 1.913 4.666 1.00 94.31 206 GLN A C 1
ATOM 1696 O O . GLN A 1 206 ? -18.864 2.122 5.166 1.00 94.31 206 GLN A O 1
ATOM 1701 N N . LYS A 1 207 ? -17.073 0.788 4.906 1.00 93.44 207 LYS A N 1
ATOM 1702 C CA . LYS A 1 207 ? -17.589 -0.304 5.732 1.00 93.44 207 LYS A CA 1
ATOM 1703 C C . LYS A 1 207 ? -17.602 0.106 7.200 1.00 93.44 207 LYS A C 1
ATOM 1705 O O . LYS A 1 207 ? -16.619 0.612 7.738 1.00 93.44 207 LYS A O 1
ATOM 1710 N N . THR A 1 208 ? -18.727 -0.138 7.860 1.00 94.56 208 THR A N 1
ATOM 1711 C CA . THR A 1 208 ? -18.839 -0.001 9.314 1.00 94.56 208 THR A CA 1
ATOM 1712 C C . THR A 1 208 ? -18.297 -1.246 10.010 1.00 94.56 208 THR A C 1
ATOM 1714 O O . THR A 1 208 ? -18.205 -2.319 9.406 1.00 94.56 208 THR A O 1
ATOM 1717 N N . LYS A 1 209 ? -18.005 -1.140 11.311 1.00 92.88 209 LYS A N 1
ATOM 1718 C CA . LYS A 1 209 ? -17.587 -2.286 12.140 1.00 92.88 209 LYS A CA 1
ATOM 1719 C C . LYS A 1 209 ? -18.484 -3.522 11.982 1.00 92.88 209 LYS A C 1
ATOM 1721 O O . LYS A 1 209 ? -17.995 -4.643 11.905 1.00 92.88 209 LYS A O 1
ATOM 1726 N N . GLU A 1 210 ? -19.794 -3.312 11.909 1.00 91.62 210 GLU A N 1
ATOM 1727 C CA . GLU A 1 210 ? -20.793 -4.376 11.758 1.00 91.62 210 GLU A CA 1
ATOM 1728 C C . GLU A 1 210 ? -20.682 -5.058 10.390 1.00 91.62 210 GLU A C 1
ATOM 1730 O O . GLU A 1 210 ? -20.675 -6.283 10.309 1.00 91.62 210 GLU A O 1
ATOM 1735 N N . SER A 1 211 ? -20.506 -4.281 9.319 1.00 91.38 211 SER A N 1
ATOM 1736 C CA . SER A 1 211 ? -20.314 -4.816 7.967 1.00 91.38 211 SER A CA 1
ATOM 1737 C C . SER A 1 211 ? -19.041 -5.666 7.865 1.00 91.38 211 SER A C 1
ATOM 1739 O O . SER A 1 211 ? -19.037 -6.710 7.209 1.00 91.38 211 SER A O 1
ATOM 1741 N N . LEU A 1 212 ? -17.980 -5.273 8.575 1.00 88.69 212 LEU A N 1
ATOM 1742 C CA . LEU A 1 212 ? -16.713 -6.006 8.604 1.00 88.69 212 LEU A CA 1
ATOM 1743 C C . LEU A 1 212 ? -16.803 -7.368 9.294 1.00 88.69 212 LEU A C 1
ATOM 1745 O O . LEU A 1 212 ? -16.014 -8.245 8.956 1.00 88.69 212 LEU A O 1
ATOM 1749 N N . SER A 1 213 ? -17.783 -7.585 10.179 1.00 85.56 213 SER A N 1
ATOM 1750 C CA . SER A 1 213 ? -17.962 -8.876 10.862 1.00 85.56 213 SER A CA 1
ATOM 1751 C C . SER A 1 213 ? -18.181 -10.055 9.908 1.00 85.56 213 SER A C 1
ATOM 1753 O O . SER A 1 213 ? -17.784 -11.173 10.211 1.00 85.56 213 SER A O 1
ATOM 1755 N N . SER A 1 214 ? -18.743 -9.796 8.725 1.00 84.75 214 SER A N 1
ATOM 1756 C CA . SER A 1 214 ? -18.945 -10.806 7.680 1.00 84.75 214 SER A CA 1
ATOM 1757 C C . SER A 1 214 ? -17.647 -11.295 7.020 1.00 84.75 214 SER A C 1
ATOM 1759 O O . SER A 1 214 ? -17.647 -12.347 6.390 1.00 84.75 214 SER A O 1
ATOM 1761 N N . ASN A 1 215 ? -16.552 -10.540 7.156 1.00 80.44 215 ASN A N 1
ATOM 1762 C CA . ASN A 1 215 ? -15.255 -10.820 6.529 1.00 80.44 215 ASN A CA 1
ATOM 1763 C C . ASN A 1 215 ? -14.216 -11.363 7.532 1.00 80.44 215 ASN A C 1
ATOM 1765 O O . ASN A 1 215 ? -13.039 -11.481 7.181 1.00 80.44 215 ASN A O 1
ATOM 1769 N N . LEU A 1 216 ? -14.640 -11.643 8.773 1.00 79.00 216 LEU A N 1
ATOM 1770 C CA . LEU A 1 216 ? -13.779 -12.027 9.895 1.00 79.00 216 LEU A CA 1
ATOM 1771 C C . LEU A 1 216 ? -13.652 -13.516 10.147 1.00 79.00 216 LEU A C 1
ATOM 1773 O O . LEU A 1 216 ? -14.498 -14.340 9.742 1.00 79.00 216 LEU A O 1
#

Organism: NCBI:txid370355

Secondary structure (DSSP, 8-state):
----HHHHHHHHHHHHHHHHHHHH--------------------------PPP--THHHHHHHTTSSS-------S----SS-HHHHHTTEEE-TTS-EEE---SSS----HHHHHHHT--HHHHHHHHHHHHHHHHHHHHHHHHHHHHHHTHHHHHHHHHHHPPTT--HHHHHHHHHHTT-HHHHHHHHHHHHHHHHTT-TTGGG--HHHHGGG-